Protein AF-A0A8I2D8V3-F1 (afdb_monomer)

Secondary structure (DSSP, 8-state):
------TTS--EEEEEPTTSS-PPTT--S-EEEEEESS-TTSSEEEEE-SSS---EEEE-EEETTEEPPPEEEE-TTTEEE-TTS-EEETT-S--SSS-TT--EEESSSSPPTTEEE-BS-B--TTT-HHHHHH-TTSB--B-TTPPP----TTSSSSTTPPTT------PPP-------SSS------TTEEEEEEPPPPTT-TTSPPPEEEEE-GGGTS---SS---S----EEEEE--

Foldseek 3Di:
DPCPDPVQWDFDKDWDDPPPPADDPQAPDTWIKTWHTRDPQATKIWIQGNNPFRWIWIWGAPDSRRIDHIDTPDGPVQWDQAPVRDIDGDPPPPNDPDAFQDKDFAADPDDDPQKDFQQFDAADCVQQVRNCVNVVVSTHHRCVVHDDDDDCVPVPPRPPDDPRDDDADDDPDDDDDDDCPDLDPPDDDAQKDFDDFDDDDPPDPPPDTHTDIDGHNVRHDPDDPGDDDDDDHGTIMGRRD

Nearest PDB structures (foldseek):
  2xgf-assembly1_C  TM=6.302E-01  e=5.299E-08  Tequatrovirus T4
  7w5y-assembly1_C  TM=3.666E-01  e=6.777E+00  Escherichia coli K-12
  2fkk-assembly1_A  TM=1.988E-01  e=4.583E+00  Tequatrovirus T4

Mean predicted aligned error: 15.75 Å

Structure (mmCIF, N/CA/C/O backbone):
data_AF-A0A8I2D8V3-F1
#
_entry.id   AF-A0A8I2D8V3-F1
#
loop_
_atom_site.group_PDB
_atom_site.id
_atom_site.type_symbol
_atom_site.label_atom_id
_atom_site.label_alt_id
_atom_site.label_comp_id
_atom_site.label_asym_id
_atom_site.label_entity_id
_atom_site.label_seq_id
_atom_site.pdbx_PDB_ins_code
_atom_site.Cartn_x
_atom_site.Cartn_y
_atom_site.Cartn_z
_atom_site.occupancy
_atom_site.B_iso_or_equiv
_atom_site.auth_seq_id
_atom_site.auth_comp_id
_atom_site.auth_asym_id
_atom_site.auth_atom_id
_atom_site.pdbx_PDB_model_num
ATOM 1 N N . MET A 1 1 ? 9.199 9.187 54.457 1.00 37.03 1 MET A N 1
ATOM 2 C CA . MET A 1 1 ? 8.992 10.517 53.852 1.00 37.03 1 MET A CA 1
ATOM 3 C C . MET A 1 1 ? 8.064 11.261 54.788 1.00 37.03 1 MET A C 1
ATOM 5 O O . MET A 1 1 ? 6.906 10.883 54.894 1.00 37.03 1 MET A O 1
ATOM 9 N N . ASP A 1 2 ? 8.608 12.189 55.568 1.00 26.52 2 ASP A N 1
ATOM 10 C CA . ASP A 1 2 ? 7.835 12.984 56.520 1.00 26.52 2 ASP A CA 1
ATOM 11 C C . ASP A 1 2 ? 7.018 14.015 55.730 1.00 26.52 2 ASP A C 1
ATOM 13 O O . ASP A 1 2 ? 7.537 15.033 55.267 1.00 26.52 2 ASP A O 1
ATOM 17 N N . LEU A 1 3 ? 5.754 13.683 55.457 1.00 34.34 3 LEU A N 1
ATOM 18 C CA . LEU A 1 3 ? 4.800 14.591 54.830 1.00 34.34 3 LEU A CA 1
ATOM 19 C C . LEU A 1 3 ? 4.311 15.563 55.905 1.00 34.34 3 LEU A C 1
ATOM 21 O O . LEU A 1 3 ? 3.184 15.467 56.388 1.00 34.34 3 LEU A O 1
ATOM 25 N N . SER A 1 4 ? 5.171 16.512 56.273 1.00 33.22 4 SER A N 1
ATOM 26 C CA . SER A 1 4 ? 4.753 17.722 56.974 1.00 33.22 4 SER A CA 1
ATOM 27 C C . SER A 1 4 ? 3.768 18.468 56.070 1.00 33.22 4 SER A C 1
ATOM 29 O O . SER A 1 4 ? 4.125 19.198 55.145 1.00 33.22 4 SER A O 1
ATOM 31 N N . VAL A 1 5 ? 2.481 18.195 56.286 1.00 40.53 5 VAL A N 1
ATOM 32 C CA . VAL A 1 5 ? 1.380 18.789 55.537 1.00 40.53 5 VAL A CA 1
ATOM 33 C C . VAL A 1 5 ? 1.419 20.291 55.785 1.00 40.53 5 VAL A C 1
ATOM 35 O O . VAL A 1 5 ? 0.989 20.785 56.829 1.00 40.53 5 VAL A O 1
ATOM 38 N N . ASN A 1 6 ? 1.913 21.044 54.805 1.00 39.62 6 ASN A N 1
ATOM 39 C CA . ASN A 1 6 ? 1.555 22.443 54.688 1.00 39.62 6 ASN A CA 1
ATOM 40 C C . ASN A 1 6 ? 0.028 22.479 54.542 1.00 39.62 6 ASN A C 1
ATOM 42 O O . ASN A 1 6 ? -0.506 22.139 53.484 1.00 39.62 6 ASN A O 1
ATOM 46 N N . LYS A 1 7 ? -0.677 22.844 55.620 1.00 44.56 7 LYS A N 1
ATOM 47 C CA . LYS A 1 7 ? -2.149 22.852 55.695 1.00 44.56 7 LYS A CA 1
ATOM 48 C C . LYS A 1 7 ? -2.810 23.693 54.591 1.00 44.56 7 LYS A C 1
ATOM 50 O O . LYS A 1 7 ? -3.998 23.534 54.352 1.00 44.56 7 LYS A O 1
ATOM 55 N N . ASN A 1 8 ? -2.043 24.530 53.885 1.00 40.38 8 ASN A N 1
ATOM 56 C CA . ASN A 1 8 ? -2.523 25.355 52.778 1.00 40.38 8 ASN A CA 1
ATOM 57 C C . ASN A 1 8 ? -2.366 24.714 51.382 1.00 40.38 8 ASN A C 1
ATOM 59 O O . ASN A 1 8 ? -2.779 25.335 50.398 1.00 40.38 8 ASN A O 1
ATOM 63 N N . ARG A 1 9 ? -1.731 23.534 51.253 1.00 47.06 9 ARG A N 1
ATOM 64 C CA . ARG A 1 9 ? -1.505 22.826 49.970 1.00 47.06 9 ARG A CA 1
ATOM 65 C C . ARG A 1 9 ? -1.480 21.291 50.152 1.00 47.06 9 ARG A C 1
ATOM 67 O O . ARG A 1 9 ? -0.419 20.685 49.993 1.00 47.06 9 ARG A O 1
ATOM 74 N N . PRO A 1 10 ? -2.599 20.648 50.519 1.00 48.88 10 PRO A N 1
ATOM 75 C CA . PRO A 1 10 ? -2.611 19.220 50.813 1.00 48.88 10 PRO A CA 1
ATOM 76 C C . PRO A 1 10 ? -2.596 18.362 49.534 1.00 48.88 10 PRO A C 1
ATOM 78 O O . PRO A 1 10 ? -3.587 18.262 48.816 1.00 48.88 10 PRO A O 1
ATOM 81 N N . LEU A 1 11 ? -1.477 17.677 49.294 1.00 50.31 11 LEU A N 1
ATOM 82 C CA . LEU A 1 11 ? -1.468 16.364 48.639 1.00 50.31 11 LEU A CA 1
ATOM 83 C C . LEU A 1 11 ? -1.588 15.325 49.759 1.00 50.31 11 LEU A C 1
ATOM 85 O O . LEU A 1 11 ? -0.800 15.365 50.704 1.00 50.31 11 LEU A O 1
ATOM 89 N N . GLY A 1 12 ? -2.572 14.429 49.700 1.00 56.41 12 GLY A N 1
ATOM 90 C CA . GLY A 1 12 ? -2.808 13.497 50.804 1.00 56.41 12 GLY A CA 1
ATOM 91 C C . GLY A 1 12 ? -3.645 12.278 50.439 1.00 56.41 12 GLY A C 1
ATOM 92 O O . GLY A 1 12 ? -4.451 12.313 49.508 1.00 56.41 12 GLY A O 1
ATOM 93 N N . PHE A 1 13 ? -3.439 11.214 51.215 1.00 56.03 13 PHE A N 1
ATOM 94 C CA . PHE A 1 13 ? -4.229 9.985 51.214 1.00 56.03 13 PHE A CA 1
ATOM 95 C C . PHE A 1 13 ? -5.206 10.037 52.385 1.00 56.03 13 PHE A C 1
ATOM 97 O O . PHE A 1 13 ? -4.8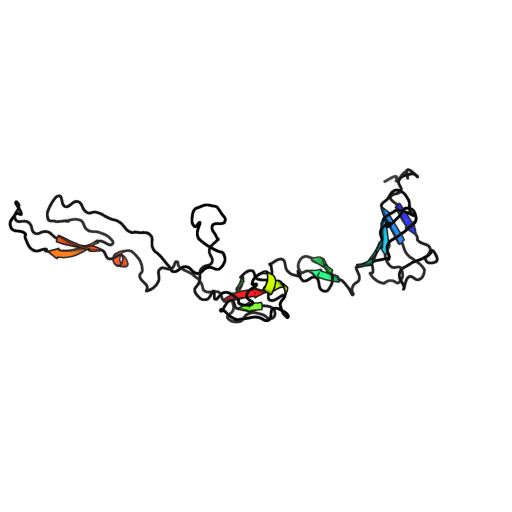18 10.409 53.493 1.00 56.03 13 PHE A O 1
ATOM 104 N N . PHE A 1 14 ? -6.464 9.683 52.159 1.00 52.22 14 PHE A N 1
ATOM 105 C CA . PHE A 1 14 ? -7.481 9.720 53.206 1.00 52.22 14 PHE A CA 1
ATOM 106 C C . PHE A 1 14 ? -8.558 8.665 52.952 1.00 52.22 14 PHE A C 1
ATOM 108 O O . PHE A 1 14 ? -8.758 8.191 51.831 1.00 52.22 14 PHE A O 1
ATOM 115 N N . TYR A 1 15 ? -9.246 8.311 54.032 1.00 46.75 15 TYR A N 1
ATOM 116 C CA . TYR A 1 15 ? -10.436 7.475 54.023 1.00 46.75 15 TYR A CA 1
ATOM 117 C C . TYR A 1 15 ? -11.664 8.360 53.785 1.00 46.75 15 TYR A C 1
ATOM 119 O O . TYR A 1 15 ? -11.831 9.375 54.467 1.00 46.75 15 TYR A O 1
ATOM 127 N N . THR A 1 16 ? -12.513 8.010 52.821 1.00 47.69 16 THR A N 1
ATOM 128 C CA . THR A 1 16 ? -13.796 8.702 52.612 1.00 47.69 16 THR A CA 1
ATOM 129 C C . THR A 1 16 ? -14.911 7.974 53.344 1.00 47.69 16 THR A C 1
ATOM 131 O O . THR A 1 16 ? -15.142 6.801 53.060 1.00 47.69 16 THR A O 1
ATOM 134 N N . ASP A 1 17 ? -15.651 8.680 54.206 1.00 46.59 17 ASP A N 1
ATOM 135 C CA . ASP A 1 17 ? -16.945 8.200 54.703 1.00 46.59 17 ASP A CA 1
ATOM 136 C C . ASP A 1 17 ? -17.946 8.144 53.529 1.00 46.59 17 ASP A C 1
ATOM 138 O O . ASP A 1 17 ? -18.209 9.183 52.899 1.00 46.59 17 ASP A O 1
ATOM 142 N N . PRO A 1 18 ? -18.492 6.958 53.209 1.00 42.59 18 PRO A N 1
ATOM 143 C CA . PRO A 1 18 ? -19.384 6.757 52.077 1.00 42.59 18 PRO A CA 1
ATOM 144 C C . PRO A 1 18 ? -20.717 7.511 52.148 1.00 42.59 18 PRO A C 1
ATOM 146 O O . PRO A 1 18 ? -21.392 7.660 51.132 1.00 42.59 18 PRO A O 1
ATOM 149 N N . ASN A 1 19 ? -21.075 8.063 53.310 1.00 44.38 19 ASN A N 1
ATOM 150 C CA . ASN A 1 19 ? -22.304 8.842 53.485 1.00 44.38 19 ASN A CA 1
ATOM 151 C C . ASN A 1 19 ? -22.146 10.338 53.150 1.00 44.38 19 ASN A C 1
ATOM 153 O O . ASN A 1 19 ? -23.100 11.109 53.259 1.00 44.38 19 ASN A O 1
ATOM 157 N N . SER A 1 20 ? -20.952 10.775 52.736 1.00 47.66 20 SER A N 1
ATOM 158 C CA . SER A 1 20 ? -20.716 12.153 52.294 1.00 47.66 20 SER A CA 1
ATOM 159 C C . SER A 1 20 ? -21.153 12.356 50.831 1.00 47.66 20 SER A C 1
ATOM 161 O O . SER A 1 20 ? -20.876 11.544 49.952 1.00 47.66 20 SER A O 1
ATOM 163 N N . ALA A 1 21 ? -21.903 13.432 50.577 1.00 44.88 21 ALA A N 1
ATOM 164 C CA . ALA A 1 21 ? -22.739 13.625 49.389 1.00 44.88 21 ALA A CA 1
ATOM 165 C C . ALA A 1 21 ? -22.069 13.337 48.023 1.00 44.88 21 ALA A C 1
ATOM 167 O O . ALA A 1 21 ? -21.030 13.903 47.669 1.00 44.88 21 ALA A O 1
ATOM 168 N N . GLY A 1 22 ? -22.765 12.540 47.201 1.00 54.88 22 GLY A N 1
ATOM 169 C CA . GLY A 1 22 ? -22.507 12.397 45.766 1.00 54.88 22 GLY A CA 1
ATOM 170 C C . GLY A 1 22 ? -21.463 11.349 45.382 1.00 54.88 22 GLY A C 1
ATOM 171 O O . GLY A 1 22 ? -20.683 11.612 44.470 1.00 54.88 22 GLY A O 1
ATOM 172 N N . GLN A 1 23 ? -21.408 10.200 46.061 1.00 54.53 23 GLN A N 1
ATOM 173 C CA . GLN A 1 23 ? -20.581 9.056 45.654 1.00 54.53 23 GLN A CA 1
ATOM 174 C C . GLN A 1 23 ? -21.149 8.315 44.422 1.00 54.53 23 GLN A C 1
ATOM 176 O O . GLN A 1 23 ? -22.360 8.364 44.192 1.00 54.53 23 GLN A O 1
ATOM 181 N N . PRO A 1 24 ? -20.308 7.623 43.623 1.00 54.50 24 PRO A N 1
ATOM 182 C CA . PRO A 1 24 ? -20.776 6.726 42.564 1.00 54.50 24 PRO A CA 1
ATOM 183 C C . PRO A 1 24 ? -21.701 5.627 43.116 1.00 54.50 24 PRO A C 1
ATOM 185 O O . PRO A 1 24 ? -21.470 5.102 44.206 1.00 54.50 24 PRO A O 1
ATOM 188 N N . SER A 1 25 ? -22.738 5.251 42.363 1.00 49.78 25 SER A N 1
ATOM 189 C CA . SER A 1 25 ? -23.665 4.178 42.750 1.00 49.78 25 SER A CA 1
ATOM 190 C C . SER A 1 25 ? -22.931 2.836 42.899 1.00 49.78 25 SER A C 1
ATOM 192 O O . SER A 1 25 ? -22.274 2.407 41.952 1.00 49.78 25 SER A O 1
ATOM 194 N N . GLY A 1 26 ? -23.071 2.175 44.055 1.00 50.47 26 GLY A N 1
ATOM 195 C CA . GLY A 1 26 ? -22.442 0.878 44.369 1.00 50.47 26 GLY A CA 1
ATOM 196 C C . GLY A 1 26 ? -21.472 0.909 45.557 1.00 50.47 26 GLY A C 1
ATOM 197 O O . GLY A 1 26 ? -21.111 -0.136 46.076 1.00 50.47 26 GLY A O 1
ATOM 198 N N . ALA A 1 27 ? -21.091 2.089 46.047 1.00 48.84 27 ALA A N 1
ATOM 199 C CA . ALA A 1 27 ? -20.088 2.237 47.095 1.00 48.84 27 ALA A CA 1
ATOM 200 C C . ALA A 1 27 ? -20.625 1.952 48.519 1.00 48.84 27 ALA A C 1
ATOM 202 O O . ALA A 1 27 ? -21.087 2.860 49.205 1.00 48.84 27 ALA A O 1
ATOM 203 N N . SER A 1 28 ? -20.547 0.709 49.007 1.00 43.53 28 SER A N 1
ATOM 204 C CA . SER A 1 28 ? -20.815 0.403 50.422 1.00 43.53 28 SER A CA 1
ATOM 205 C C . SER A 1 28 ? -19.529 0.393 51.260 1.00 43.53 28 SER A C 1
ATOM 207 O O . SER A 1 28 ? -18.647 -0.437 51.059 1.00 43.53 28 SER A O 1
ATOM 209 N N . GLY A 1 29 ? -19.452 1.275 52.255 1.00 48.53 29 GLY A N 1
ATOM 210 C CA . GLY A 1 29 ? -18.71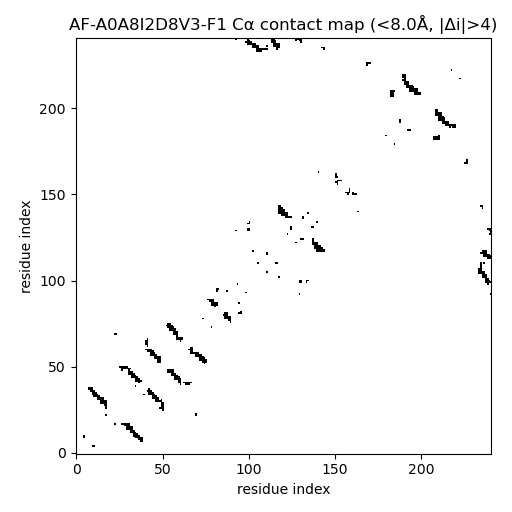3 1.035 53.502 1.00 48.53 29 GLY A CA 1
ATOM 211 C C . GLY A 1 29 ? -17.237 1.443 53.586 1.00 48.53 29 GLY A C 1
ATOM 212 O O . GLY A 1 29 ? -16.887 2.042 54.597 1.00 48.53 29 GLY A O 1
ATOM 213 N N . TYR A 1 30 ? -16.379 1.146 52.595 1.00 49.34 30 TYR A N 1
ATOM 214 C CA . TYR A 1 30 ? -14.913 1.126 52.816 1.00 49.34 30 TYR A CA 1
ATOM 215 C C . TYR A 1 30 ? -14.054 1.589 51.617 1.00 49.34 30 TYR A C 1
ATOM 217 O O . TYR A 1 30 ? -13.515 0.760 50.887 1.00 49.34 30 TYR A O 1
ATOM 225 N N . GLY A 1 31 ? -13.908 2.905 51.390 1.00 52.38 31 GLY A N 1
ATOM 226 C CA . GLY A 1 31 ? -13.183 3.466 50.228 1.00 52.38 31 GLY A CA 1
ATOM 227 C C . GLY A 1 31 ? -12.068 4.458 50.578 1.00 52.38 31 GLY A C 1
ATOM 228 O O . GLY A 1 31 ? -12.204 5.256 51.506 1.00 52.38 31 GLY A O 1
ATOM 229 N N . GLY A 1 32 ? -10.967 4.416 49.818 1.00 55.75 32 GLY A N 1
ATOM 230 C CA . GLY A 1 32 ? -9.819 5.326 49.938 1.00 55.75 32 GLY A CA 1
ATOM 231 C C . GLY A 1 32 ? -9.639 6.215 48.702 1.00 55.75 32 GLY A C 1
ATOM 232 O O . GLY A 1 32 ? -9.950 5.806 47.580 1.00 55.75 32 GLY A O 1
ATOM 233 N N . GLY A 1 33 ? -9.134 7.436 48.904 1.00 63.28 33 GLY A N 1
ATOM 234 C CA . GLY A 1 33 ? -8.988 8.439 47.847 1.00 63.28 33 GLY A CA 1
ATOM 235 C C . GLY A 1 33 ? -7.678 9.220 47.874 1.00 63.28 33 GLY A C 1
ATOM 236 O O . GLY A 1 33 ? -6.983 9.271 48.892 1.00 63.28 33 GLY A O 1
ATOM 237 N N . ILE A 1 34 ? -7.370 9.864 46.744 1.00 65.31 34 ILE A N 1
ATOM 238 C CA . ILE A 1 34 ? -6.254 10.809 46.597 1.00 65.31 34 ILE A CA 1
ATOM 239 C C . ILE A 1 34 ? -6.795 12.154 46.106 1.00 65.31 34 ILE A C 1
ATOM 241 O O . ILE A 1 34 ? -7.590 12.214 45.160 1.00 65.31 34 ILE A O 1
ATOM 245 N N . PHE A 1 35 ? -6.349 13.237 46.744 1.00 63.66 35 PHE A N 1
ATOM 246 C CA . PHE A 1 35 ? -6.606 14.605 46.296 1.00 63.66 35 PHE A CA 1
ATOM 247 C C . PHE A 1 35 ? -5.379 15.217 45.631 1.00 63.66 35 PHE A C 1
ATOM 249 O O . PHE A 1 35 ? -4.267 15.114 46.150 1.00 63.66 35 PHE A O 1
ATOM 256 N N . PHE A 1 36 ? -5.616 15.946 44.541 1.00 61.19 36 PHE A N 1
ATOM 257 C CA . PHE A 1 36 ? -4.611 16.769 43.877 1.00 61.19 36 PHE A CA 1
ATOM 258 C C . PHE A 1 36 ? -5.107 18.220 43.814 1.00 61.19 36 PHE A C 1
ATOM 260 O O . PHE A 1 36 ? -5.939 18.557 42.966 1.00 61.19 36 PHE A O 1
ATOM 267 N N . GLY A 1 37 ? -4.626 19.084 44.719 1.00 58.59 37 GLY A N 1
ATOM 268 C CA . GLY A 1 37 ? -4.955 20.513 44.680 1.00 58.59 37 GLY A CA 1
ATOM 269 C C . GLY A 1 37 ? -4.792 21.280 45.996 1.00 58.59 37 GLY A C 1
ATOM 270 O O . GLY A 1 37 ? -4.166 20.824 46.948 1.00 58.59 37 GLY A O 1
ATOM 271 N N . ARG A 1 38 ? -5.305 22.518 46.001 1.00 55.44 38 ARG A N 1
ATOM 272 C CA . ARG A 1 38 ? -5.167 23.491 47.102 1.00 55.44 38 ARG A CA 1
ATOM 273 C C . ARG A 1 38 ? -6.203 23.293 48.219 1.00 55.44 38 ARG A C 1
ATOM 275 O O . ARG A 1 38 ? -5.903 23.618 49.360 1.00 55.44 38 ARG A O 1
ATOM 282 N N . ASP A 1 39 ? -7.393 22.787 47.888 1.00 59.19 39 ASP A N 1
ATOM 283 C CA . ASP A 1 39 ? -8.545 22.647 48.796 1.00 59.19 39 ASP A CA 1
ATOM 284 C C . ASP A 1 39 ? -9.353 21.380 48.443 1.00 59.19 39 ASP A C 1
ATOM 286 O O . ASP A 1 39 ? -9.697 21.219 47.268 1.00 59.19 39 ASP A O 1
ATOM 290 N N . PRO A 1 40 ? -9.696 20.484 49.389 1.00 57.34 40 PRO A N 1
ATOM 291 C CA . PRO A 1 40 ? -10.554 19.318 49.1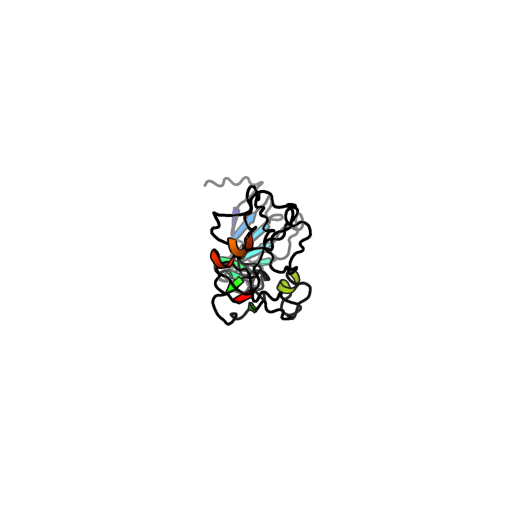36 1.00 57.34 40 PRO A CA 1
ATOM 292 C C . PRO A 1 40 ? -11.898 19.619 48.442 1.00 57.34 40 PRO A C 1
ATOM 294 O O . PRO A 1 40 ? -12.439 18.738 47.762 1.00 57.34 40 PRO A O 1
ATOM 297 N N . ALA A 1 41 ? -12.449 20.827 48.590 1.00 57.91 41 ALA A N 1
ATOM 298 C CA . ALA A 1 41 ? -13.672 21.282 47.918 1.00 57.91 41 ALA A CA 1
ATOM 299 C C . ALA A 1 41 ? -13.442 21.780 46.479 1.00 57.91 41 ALA A C 1
ATOM 301 O O . ALA A 1 41 ? -14.391 21.834 45.703 1.00 57.91 41 ALA A O 1
ATOM 302 N N . ALA A 1 42 ? -12.188 22.054 46.100 1.00 62.38 42 ALA A N 1
ATOM 303 C CA . ALA A 1 42 ? -11.776 22.569 44.791 1.00 62.38 42 ALA A CA 1
ATOM 304 C C . ALA A 1 42 ? -10.577 21.799 44.197 1.00 62.38 42 ALA A C 1
ATOM 306 O O . ALA A 1 42 ? -9.780 22.353 43.439 1.00 62.38 42 ALA A O 1
ATOM 307 N N . SER A 1 43 ? -10.432 20.514 44.537 1.00 68.19 43 SER A N 1
ATOM 308 C CA . SER A 1 43 ? -9.367 19.637 44.027 1.00 68.19 43 SER A CA 1
ATOM 309 C C . SER A 1 43 ? -9.913 18.549 43.117 1.00 68.19 43 SER A C 1
ATOM 311 O O . SER A 1 43 ? -11.041 18.083 43.296 1.00 68.19 43 SER A O 1
ATOM 313 N N . ALA A 1 44 ? -9.084 18.108 42.169 1.00 64.31 44 ALA A N 1
ATOM 314 C CA . ALA A 1 44 ? -9.354 16.872 41.452 1.00 64.31 44 ALA A CA 1
ATOM 315 C C . ALA A 1 44 ? -9.293 15.700 42.441 1.00 64.31 44 ALA A C 1
ATOM 317 O O . ALA A 1 44 ? -8.430 15.662 43.329 1.00 64.31 44 ALA A O 1
ATOM 318 N N . LYS A 1 45 ? -10.239 14.770 42.302 1.00 69.94 45 LYS A N 1
ATOM 319 C CA . LYS A 1 45 ? -10.398 13.628 43.207 1.00 69.94 45 LYS A CA 1
ATOM 320 C C . LYS A 1 45 ? -10.276 12.342 42.409 1.00 69.94 45 LYS A C 1
ATOM 322 O O . LYS A 1 45 ? -10.963 12.198 41.399 1.00 69.94 45 LYS A O 1
ATOM 327 N N . MET A 1 46 ? -9.450 11.419 42.890 1.00 71.06 46 MET A N 1
ATOM 328 C CA . MET A 1 46 ? -9.416 10.035 42.417 1.00 71.06 46 MET A CA 1
ATOM 329 C C . MET A 1 46 ? -9.902 9.119 43.536 1.00 71.06 46 MET A C 1
ATOM 331 O O . MET A 1 46 ? -9.395 9.202 44.657 1.00 71.06 46 MET A O 1
ATOM 335 N N . LEU A 1 47 ? -10.882 8.267 43.233 1.00 68.38 47 LEU A N 1
ATOM 336 C CA . LEU A 1 47 ? -11.432 7.282 44.167 1.00 68.38 47 LEU A CA 1
ATOM 337 C C . LEU A 1 47 ? -11.376 5.885 43.563 1.00 68.38 47 LEU A C 1
ATOM 339 O O . LEU A 1 47 ? -11.816 5.679 42.430 1.00 68.38 47 LEU A O 1
ATOM 343 N N . TYR A 1 48 ? -10.893 4.932 44.353 1.00 66.56 48 TYR A N 1
ATOM 344 C CA . TYR A 1 48 ? -11.060 3.510 44.078 1.00 66.56 48 TYR A CA 1
ATOM 345 C C . TYR A 1 48 ? -12.368 3.015 44.709 1.00 66.56 48 TYR A C 1
ATOM 347 O O . TYR A 1 48 ? -12.727 3.439 45.812 1.00 66.56 48 TYR A O 1
ATOM 355 N N . SER A 1 49 ? -13.102 2.161 43.996 1.00 63.38 49 SER A N 1
ATOM 356 C CA . SER A 1 49 ? -14.421 1.706 44.438 1.00 63.38 49 SER A CA 1
ATOM 357 C C . SER A 1 49 ? -14.344 0.751 45.639 1.00 63.38 49 SER A C 1
ATOM 359 O O . SER A 1 49 ? -13.498 -0.141 45.657 1.00 63.38 49 SER A O 1
ATOM 361 N N . PRO A 1 50 ? -15.211 0.917 46.654 1.00 53.72 50 PRO A N 1
ATOM 362 C CA . PRO A 1 50 ? -15.143 0.151 47.900 1.00 53.72 50 PRO A CA 1
ATOM 363 C C . PRO A 1 50 ? -15.910 -1.182 47.889 1.00 53.72 50 PRO A C 1
ATOM 365 O O . PRO A 1 50 ? -15.911 -1.901 48.883 1.00 53.72 50 PRO A O 1
ATOM 368 N N . ASP A 1 51 ? -16.579 -1.528 46.793 1.00 58.38 51 ASP A N 1
ATOM 369 C CA . ASP A 1 51 ? -17.459 -2.698 46.648 1.00 58.38 51 ASP A CA 1
ATOM 370 C C . ASP A 1 51 ? -16.739 -3.943 46.102 1.00 58.38 51 ASP A C 1
ATOM 372 O O . ASP A 1 51 ? -17.366 -4.817 45.506 1.00 58.38 51 ASP A O 1
ATOM 376 N N . TRP A 1 52 ? -15.413 -4.016 46.268 1.00 59.78 52 TRP A N 1
ATOM 377 C CA . TRP A 1 52 ? -14.539 -4.998 45.608 1.00 59.78 52 TRP A CA 1
ATOM 378 C C . TRP A 1 52 ? -14.588 -4.955 44.073 1.00 59.78 52 TRP A C 1
ATOM 380 O O . TRP A 1 52 ? -13.943 -5.781 43.421 1.00 59.78 52 TRP A O 1
ATOM 390 N N . SER A 1 53 ? -15.296 -3.992 43.473 1.00 63.78 53 SER A N 1
ATOM 391 C CA . SER A 1 53 ? -15.182 -3.752 42.044 1.00 63.78 53 SER A CA 1
ATOM 392 C C . SER A 1 53 ? -13.819 -3.132 41.757 1.00 63.78 53 SER A C 1
ATOM 394 O O . SER A 1 53 ? -13.309 -2.286 42.490 1.00 63.78 53 SER A O 1
ATOM 396 N N . THR A 1 54 ? -13.203 -3.544 40.657 1.00 69.50 54 THR A N 1
ATOM 397 C CA . THR A 1 54 ? -11.905 -3.031 40.205 1.00 69.50 54 THR A CA 1
ATOM 398 C C . THR A 1 54 ? -12.024 -1.626 39.607 1.00 69.50 54 THR A C 1
ATOM 400 O O . THR A 1 54 ? -11.267 -1.275 38.711 1.00 69.50 54 THR A O 1
ATOM 403 N N . LYS A 1 55 ? -12.993 -0.813 40.041 1.00 72.69 55 LYS A N 1
ATOM 404 C CA . LYS A 1 55 ? -13.336 0.443 39.377 1.00 72.69 55 LYS A CA 1
ATOM 405 C C . LYS A 1 55 ? -12.558 1.634 39.930 1.00 72.69 55 LYS A C 1
ATOM 407 O O . LYS A 1 55 ? -12.421 1.792 41.143 1.00 72.69 55 LYS A O 1
ATOM 412 N N . LEU A 1 56 ? -12.104 2.512 39.036 1.00 76.75 56 LEU A N 1
ATOM 413 C CA . LEU A 1 56 ? -11.459 3.786 39.363 1.00 76.75 56 LEU A CA 1
ATOM 414 C C . LEU A 1 56 ? -12.287 4.941 38.804 1.00 76.75 56 LEU A C 1
ATOM 416 O O . LEU A 1 56 ? -12.599 4.965 37.613 1.00 76.75 56 LEU A O 1
ATOM 420 N N . TYR A 1 57 ? -12.587 5.923 39.649 1.00 74.44 57 TYR A N 1
ATOM 421 C CA . TYR A 1 57 ? -13.366 7.103 39.286 1.00 74.44 57 TYR A CA 1
ATOM 422 C C . TYR A 1 57 ? -12.550 8.384 39.453 1.00 74.44 57 TYR A C 1
ATOM 424 O O . TYR A 1 57 ? -11.741 8.508 40.378 1.00 74.44 57 TYR A O 1
ATOM 432 N N . ILE A 1 58 ? -12.811 9.363 38.585 1.00 78.50 58 ILE A N 1
ATOM 433 C CA . ILE A 1 58 ? -12.232 10.707 38.649 1.00 78.50 58 ILE A CA 1
ATOM 434 C C . ILE A 1 58 ? -13.320 11.774 38.540 1.00 78.50 58 ILE A C 1
ATOM 436 O O . ILE A 1 58 ? -14.317 11.602 37.838 1.00 78.50 58 ILE A O 1
ATOM 440 N N . ARG A 1 59 ? -13.125 12.899 39.226 1.00 73.62 59 ARG A N 1
ATOM 441 C CA . ARG A 1 59 ? -13.893 14.123 38.977 1.00 73.62 59 ARG A CA 1
ATOM 442 C C . ARG A 1 59 ? -13.036 15.360 39.194 1.00 73.62 59 ARG A C 1
ATOM 444 O O . ARG A 1 59 ? -12.057 15.316 39.947 1.00 73.62 59 ARG A O 1
ATOM 451 N N . THR A 1 60 ? -13.432 16.466 38.579 1.00 79.62 60 THR A N 1
ATOM 452 C CA . THR A 1 60 ? -12.693 17.731 38.631 1.00 79.62 60 THR A CA 1
ATOM 453 C C . THR A 1 60 ? -13.552 18.869 39.181 1.00 79.62 60 THR A C 1
ATOM 455 O O . THR A 1 60 ? -14.778 18.829 39.066 1.00 79.62 60 THR A O 1
ATOM 458 N N . PRO A 1 61 ? -12.939 19.915 39.756 1.00 74.75 61 PRO A N 1
ATOM 459 C CA . PRO A 1 61 ? -13.654 21.131 40.121 1.00 74.75 61 PRO A CA 1
ATOM 460 C C . PRO A 1 61 ? -14.228 21.809 38.874 1.00 74.75 61 PRO A C 1
ATOM 462 O O . PRO A 1 61 ? -13.537 21.943 37.866 1.00 74.75 61 PRO A O 1
ATOM 465 N N . THR A 1 62 ? -15.471 22.265 38.954 1.00 81.38 62 THR A N 1
ATOM 466 C CA . THR A 1 62 ? -16.111 23.146 37.958 1.00 81.38 62 THR A CA 1
ATOM 467 C C . THR A 1 62 ? -16.358 24.551 38.514 1.00 81.38 62 THR A C 1
ATOM 469 O O . THR A 1 62 ? -16.769 25.449 37.786 1.00 81.38 62 THR A O 1
ATOM 472 N N . GLY A 1 63 ? -16.069 24.758 39.799 1.00 73.31 63 GLY A N 1
ATOM 473 C CA . GLY A 1 63 ? -16.138 26.031 40.507 1.00 73.31 63 GLY A CA 1
ATOM 474 C C . GLY A 1 63 ? -15.518 25.894 41.898 1.00 73.31 63 GLY A C 1
ATOM 475 O O . GLY A 1 63 ? -15.077 24.808 42.273 1.00 73.31 63 GLY A O 1
ATOM 476 N N . LYS A 1 64 ? -15.488 26.988 42.670 1.00 67.31 64 LYS A N 1
ATOM 477 C CA . LYS A 1 64 ? -14.898 27.012 44.024 1.00 67.31 64 LYS A CA 1
ATOM 478 C C . LYS A 1 64 ? -15.517 25.960 44.954 1.00 67.31 64 LYS A C 1
ATOM 480 O O . LYS A 1 64 ? -14.790 25.319 45.697 1.00 67.31 64 LYS A O 1
ATOM 485 N N . ASP A 1 65 ? -16.826 25.754 44.827 1.00 70.81 65 ASP A N 1
ATOM 486 C CA . ASP A 1 65 ? -17.612 24.810 45.630 1.00 70.81 65 ASP A CA 1
ATOM 487 C C . ASP A 1 65 ? -18.431 23.862 44.731 1.00 70.81 65 ASP A C 1
ATOM 489 O O . ASP A 1 65 ? -19.487 23.355 45.107 1.00 70.81 65 ASP A O 1
ATOM 493 N N . SER A 1 66 ? -17.990 23.661 43.485 1.00 74.88 66 SER A N 1
ATOM 494 C CA . SER A 1 66 ? -18.730 22.904 42.468 1.00 74.88 66 SER A CA 1
ATOM 495 C C . SER A 1 66 ? -17.832 21.901 41.771 1.00 74.88 66 SER A C 1
ATOM 497 O O . SER A 1 66 ? -16.650 22.150 41.532 1.00 74.88 66 SER A O 1
ATOM 499 N N . MET A 1 67 ? -18.397 20.739 41.461 1.00 76.00 67 MET A N 1
ATOM 500 C CA . MET A 1 67 ? -17.659 19.591 40.952 1.00 76.00 67 MET A CA 1
ATOM 501 C C . MET A 1 67 ? -18.359 19.001 39.742 1.00 76.00 67 MET A C 1
ATOM 503 O O . MET A 1 67 ? -19.588 18.990 39.678 1.00 76.00 67 MET A O 1
ATOM 507 N N . SER A 1 68 ? -17.569 18.475 38.810 1.00 80.75 68 SER A N 1
ATOM 508 C CA . SER A 1 68 ? -18.094 17.650 37.732 1.00 80.75 68 SER A CA 1
ATOM 509 C C . SER A 1 68 ? -18.777 16.407 38.317 1.00 80.75 68 SER A C 1
ATOM 511 O O . SER A 1 68 ? -18.451 15.977 39.435 1.00 80.75 68 SER A O 1
ATOM 513 N N . PRO A 1 69 ? -19.678 15.772 37.553 1.00 78.75 69 PRO A N 1
ATOM 514 C CA . PRO A 1 69 ? -20.061 14.395 37.816 1.00 78.75 69 PRO A CA 1
ATOM 515 C C . PRO A 1 69 ? -18.824 13.492 37.934 1.00 78.75 69 PRO A C 1
ATOM 517 O O . PRO A 1 69 ? -17.746 13.807 37.418 1.00 78.75 69 PRO A O 1
ATOM 520 N N . TRP A 1 70 ? -18.978 12.363 38.623 1.00 75.31 70 TRP A N 1
ATOM 521 C CA . TRP A 1 70 ? -17.960 11.320 38.604 1.00 75.31 70 TRP A CA 1
ATOM 522 C C . TRP A 1 70 ? -17.905 10.664 37.230 1.00 75.31 70 TRP A C 1
ATOM 524 O O . TRP A 1 70 ? -18.936 10.292 36.671 1.00 75.31 70 TRP A O 1
ATOM 534 N N . HIS A 1 71 ? -16.692 10.478 36.727 1.00 74.31 71 HIS A N 1
ATOM 535 C CA . HIS A 1 71 ? -16.418 9.724 35.516 1.00 74.31 71 HIS A CA 1
ATOM 536 C C . HIS A 1 71 ? -15.695 8.428 35.887 1.00 74.31 71 HIS A C 1
ATOM 538 O O . HIS A 1 71 ? -14.691 8.456 36.600 1.00 74.31 71 HIS A O 1
ATOM 544 N N . GLU A 1 72 ? -16.208 7.289 35.421 1.00 75.81 72 GLU A N 1
ATOM 545 C CA . GLU A 1 72 ? -15.533 5.990 35.535 1.00 75.81 72 GLU A CA 1
ATOM 546 C C . GLU A 1 72 ? -14.355 5.966 34.548 1.00 75.81 72 GLU A C 1
ATOM 548 O O . GLU A 1 72 ? -14.558 5.990 33.336 1.00 75.81 72 GLU A O 1
ATOM 553 N N . PHE A 1 73 ? -13.123 5.969 35.061 1.00 67.69 73 PHE A N 1
ATOM 554 C CA . PHE A 1 73 ? -11.890 5.966 34.264 1.00 67.69 73 PHE A CA 1
ATOM 555 C C . PHE A 1 73 ? -11.385 4.546 33.974 1.00 67.69 73 PHE A C 1
ATOM 557 O O . PHE A 1 73 ? -10.765 4.309 32.942 1.00 67.69 73 PHE A O 1
ATOM 564 N N . TYR A 1 74 ? -11.661 3.596 34.869 1.00 69.38 74 TYR A N 1
ATOM 565 C CA . TYR A 1 74 ? -11.318 2.186 34.690 1.00 69.38 74 TYR A CA 1
ATOM 566 C C . TYR A 1 74 ? -12.382 1.296 35.321 1.00 69.38 74 TYR A C 1
ATOM 568 O O . TYR A 1 74 ? -12.813 1.541 36.445 1.00 69.38 74 TYR A O 1
ATOM 576 N N . SER A 1 75 ? -12.754 0.249 34.603 1.00 69.88 75 SER A N 1
ATOM 577 C CA . SER A 1 75 ? -13.382 -0.971 35.080 1.00 69.88 75 SER A CA 1
ATOM 578 C C . SER A 1 75 ? -12.977 -2.115 34.154 1.00 69.88 75 SER A C 1
ATOM 580 O O . SER A 1 75 ? -12.676 -1.908 32.974 1.00 69.88 75 SER A O 1
ATOM 582 N N . THR A 1 76 ? -13.043 -3.351 34.649 1.00 67.38 76 THR A N 1
ATOM 583 C CA . THR A 1 76 ? -12.905 -4.548 33.797 1.00 67.38 76 THR A CA 1
ATOM 584 C C . THR A 1 76 ? -13.993 -4.644 32.721 1.00 67.38 76 THR A C 1
ATOM 586 O O . THR A 1 76 ? -13.881 -5.464 31.816 1.00 67.38 76 THR A O 1
ATOM 589 N N . ALA A 1 77 ? -15.038 -3.812 32.805 1.00 68.88 77 ALA A N 1
ATOM 590 C CA . ALA A 1 77 ? -16.147 -3.759 31.864 1.00 68.88 77 ALA A CA 1
ATOM 591 C C . ALA A 1 77 ? -16.038 -2.628 30.828 1.00 68.88 77 ALA A C 1
ATOM 593 O O . ALA A 1 77 ? -16.823 -2.640 29.885 1.00 68.88 77 ALA A O 1
ATOM 594 N N . ASN A 1 78 ? -15.126 -1.657 30.983 1.00 68.06 78 ASN A N 1
ATOM 595 C CA . ASN A 1 78 ? -14.971 -0.519 30.065 1.00 68.06 78 ASN A CA 1
ATOM 596 C C . ASN A 1 78 ? -13.538 -0.331 29.540 1.00 68.06 78 ASN A C 1
ATOM 598 O O . ASN A 1 78 ? -13.293 0.608 28.781 1.00 68.06 78 ASN A O 1
ATOM 602 N N . THR A 1 79 ? -12.601 -1.213 29.902 1.00 71.62 79 THR A N 1
ATOM 603 C CA . THR A 1 79 ? -11.222 -1.199 29.400 1.00 71.62 79 THR A CA 1
ATOM 604 C C . THR A 1 79 ? -10.711 -2.591 29.023 1.00 71.62 79 THR A C 1
ATOM 606 O O . THR A 1 79 ? -11.171 -3.601 29.547 1.00 71.62 79 THR A O 1
ATOM 609 N N . VAL A 1 80 ? -9.747 -2.639 28.103 1.00 71.88 80 VAL A N 1
ATOM 610 C CA . VAL A 1 80 ? -8.990 -3.833 27.703 1.00 71.88 80 VAL A CA 1
ATOM 611 C C . VAL A 1 80 ? -7.499 -3.519 27.717 1.00 71.88 80 VAL A C 1
ATOM 613 O O . VAL A 1 80 ? -7.094 -2.383 27.475 1.00 71.88 80 VAL A O 1
ATOM 616 N N . ILE A 1 81 ? -6.675 -4.521 28.005 1.00 68.06 81 ILE A N 1
ATOM 617 C CA . ILE A 1 81 ? -5.220 -4.402 27.896 1.00 68.06 81 ILE A CA 1
ATOM 618 C C . ILE A 1 81 ? -4.832 -4.703 26.444 1.00 68.06 81 ILE A C 1
ATOM 620 O O . ILE A 1 81 ? -5.235 -5.732 25.897 1.00 68.06 81 ILE A O 1
ATOM 624 N N . ASP A 1 82 ? -4.089 -3.799 25.807 1.00 64.50 82 ASP A N 1
ATOM 625 C CA . ASP A 1 82 ? -3.554 -4.024 24.466 1.00 64.50 82 ASP A CA 1
ATOM 626 C C . ASP A 1 82 ? -2.402 -5.045 24.475 1.00 64.50 82 ASP A C 1
ATOM 628 O O . ASP A 1 82 ? -1.891 -5.461 25.515 1.00 64.50 82 ASP A O 1
ATOM 632 N N . ARG A 1 83 ? -1.965 -5.466 23.286 1.00 53.50 83 ARG A N 1
ATOM 633 C CA . ARG A 1 83 ? -0.902 -6.473 23.127 1.00 53.50 83 ARG A CA 1
ATOM 634 C C . ARG A 1 83 ? 0.465 -6.066 23.700 1.00 53.50 83 ARG A C 1
ATOM 636 O O . ARG A 1 83 ? 1.340 -6.922 23.796 1.00 53.50 83 ARG A O 1
ATOM 643 N N . ASN A 1 84 ? 0.637 -4.795 24.058 1.00 51.25 84 ASN A N 1
ATOM 644 C CA . ASN A 1 84 ? 1.851 -4.234 24.644 1.00 51.25 84 ASN A CA 1
ATOM 645 C C . ASN A 1 84 ? 1.710 -4.011 26.159 1.00 51.25 84 ASN A C 1
ATOM 647 O O . ASN A 1 84 ? 2.623 -3.475 26.783 1.00 51.25 84 ASN A O 1
ATOM 651 N N . GLY A 1 85 ? 0.587 -4.422 26.760 1.00 57.47 85 GLY A N 1
ATOM 652 C CA . GLY A 1 85 ? 0.343 -4.295 28.194 1.00 57.47 85 GLY A CA 1
ATOM 653 C C . GLY A 1 85 ? -0.257 -2.954 28.623 1.00 57.47 85 GLY A C 1
ATOM 654 O O . GLY A 1 85 ? -0.381 -2.724 29.826 1.00 57.47 85 GLY A O 1
ATOM 655 N N . ASN A 1 86 ? -0.654 -2.073 27.694 1.00 62.34 86 ASN A N 1
ATOM 656 C CA . ASN A 1 86 ? -1.262 -0.789 28.056 1.00 62.34 86 ASN A CA 1
ATOM 657 C C . ASN A 1 86 ? -2.779 -0.906 28.210 1.00 62.34 86 ASN A C 1
ATOM 659 O O . ASN A 1 86 ? -3.454 -1.578 27.434 1.00 62.34 86 ASN A O 1
ATOM 663 N N . LEU A 1 87 ? -3.334 -0.171 29.169 1.00 69.31 87 LEU A N 1
ATOM 664 C CA . LEU A 1 87 ? -4.771 -0.083 29.398 1.00 69.31 87 LEU A CA 1
ATOM 665 C C . LEU A 1 87 ? -5.450 0.840 28.365 1.00 69.31 87 LEU A C 1
ATOM 667 O O . LEU A 1 87 ? -5.043 1.992 28.198 1.00 69.31 87 LEU A O 1
ATOM 671 N N . LYS A 1 88 ? -6.498 0.360 27.690 1.00 70.44 88 LYS A N 1
ATOM 672 C CA . LYS A 1 88 ? -7.274 1.089 26.667 1.00 70.44 88 LYS A CA 1
ATOM 673 C C . LYS A 1 88 ? -8.766 1.034 26.975 1.00 70.44 88 LYS A C 1
ATOM 675 O O . LYS A 1 88 ? -9.228 0.052 27.537 1.00 70.44 88 LYS A O 1
ATOM 680 N N . LEU A 1 89 ? -9.534 2.050 26.579 1.00 71.06 89 LEU A N 1
ATOM 681 C CA . LEU A 1 89 ? -10.999 2.024 26.679 1.00 71.06 89 LEU A CA 1
ATOM 682 C C . LEU A 1 89 ? -11.596 1.011 25.689 1.00 71.06 89 LEU A C 1
ATOM 684 O O . LEU A 1 89 ? -11.137 0.887 24.553 1.00 71.06 89 LEU A O 1
ATOM 688 N N . ILE A 1 90 ? -12.661 0.322 26.092 1.00 64.50 90 ILE A N 1
ATOM 689 C CA . ILE A 1 90 ? -13.468 -0.506 25.193 1.00 64.50 90 ILE A CA 1
ATOM 690 C C . ILE A 1 90 ? -14.087 0.417 24.141 1.00 64.50 90 ILE A C 1
ATOM 692 O O . ILE A 1 90 ? -14.619 1.478 24.466 1.00 64.50 90 ILE A O 1
ATOM 696 N N . ASN A 1 91 ? -13.981 0.019 22.871 1.00 59.78 91 ASN A N 1
ATOM 697 C CA . ASN A 1 91 ? -14.307 0.824 21.686 1.00 59.78 91 ASN A CA 1
ATOM 698 C C . ASN A 1 91 ? -13.307 1.948 21.350 1.00 59.78 91 ASN A C 1
ATOM 700 O O . ASN A 1 91 ? -13.618 2.809 20.525 1.00 59.78 91 ASN A O 1
ATOM 704 N N . SER A 1 92 ? -12.092 1.958 21.921 1.00 58.62 92 SER A N 1
ATOM 705 C CA . SER A 1 92 ? -11.022 2.771 21.337 1.00 58.62 92 SER A CA 1
ATOM 706 C C . SER A 1 92 ? -10.634 2.161 19.993 1.00 58.62 92 SER A C 1
ATOM 708 O O . SER A 1 92 ? -10.084 1.069 19.939 1.00 58.62 92 SER A O 1
ATOM 710 N N . ASN A 1 93 ? -10.913 2.872 18.912 1.00 53.91 93 ASN A N 1
ATOM 711 C CA . ASN A 1 93 ? -10.675 2.455 17.531 1.00 53.91 93 ASN A CA 1
ATOM 712 C C . ASN A 1 93 ? -9.188 2.230 17.157 1.00 53.91 93 ASN A C 1
ATOM 714 O O . ASN A 1 93 ? -8.875 1.836 16.040 1.00 53.91 93 ASN A O 1
ATOM 718 N N . GLU A 1 94 ? -8.254 2.466 18.080 1.00 54.75 94 GLU A N 1
ATOM 719 C CA . GLU A 1 94 ? -6.809 2.333 17.867 1.00 54.75 94 GLU A CA 1
ATOM 720 C C . GLU A 1 94 ? -6.219 1.208 18.732 1.00 54.75 94 GLU A C 1
ATOM 722 O O . GLU A 1 94 ? -5.368 1.429 19.590 1.00 54.75 94 GLU A O 1
ATOM 727 N N . LEU A 1 95 ? -6.693 -0.024 18.521 1.00 54.94 95 LEU A N 1
ATOM 728 C CA . LEU A 1 95 ? -6.221 -1.225 19.236 1.00 54.94 95 LEU A CA 1
ATOM 729 C C . LEU A 1 95 ? -4.894 -1.802 18.695 1.00 54.94 95 LEU A C 1
ATOM 731 O O . LEU A 1 95 ? -4.490 -2.893 19.097 1.00 54.94 95 LEU A O 1
ATOM 735 N N . SER A 1 96 ? -4.214 -1.132 17.760 1.00 61.84 96 SER A N 1
ATOM 736 C CA . SER A 1 96 ? -2.967 -1.643 17.179 1.00 61.84 96 SER A CA 1
ATOM 737 C C . SER A 1 96 ? -2.015 -0.520 16.779 1.00 61.84 96 SER A C 1
ATOM 739 O O . SER A 1 96 ? -2.440 0.477 16.201 1.00 61.84 96 SER A O 1
ATOM 741 N N . ASP A 1 97 ? -0.721 -0.746 17.037 1.00 69.31 97 ASP A N 1
ATOM 742 C CA . ASP A 1 97 ? 0.401 0.167 16.742 1.00 69.31 97 ASP A CA 1
ATOM 743 C C . ASP A 1 97 ? 0.589 0.468 15.248 1.00 69.31 97 ASP A C 1
ATOM 745 O O . ASP A 1 97 ? 1.435 1.277 14.870 1.00 69.31 97 ASP A O 1
ATOM 749 N N . TYR A 1 98 ? -0.167 -0.209 14.383 1.00 79.56 98 TYR A N 1
ATOM 750 C CA . TYR A 1 98 ? -0.094 -0.036 12.946 1.00 79.56 98 TYR A CA 1
ATOM 751 C C . TYR A 1 98 ? -1.329 0.718 12.447 1.00 79.56 98 TYR A C 1
ATOM 753 O O . TYR A 1 98 ? -2.443 0.221 12.636 1.00 79.56 98 TYR A O 1
ATOM 761 N N . PRO A 1 99 ? -1.180 1.891 11.811 1.00 85.56 99 PRO A N 1
ATOM 762 C CA . PRO A 1 99 ? -2.313 2.741 1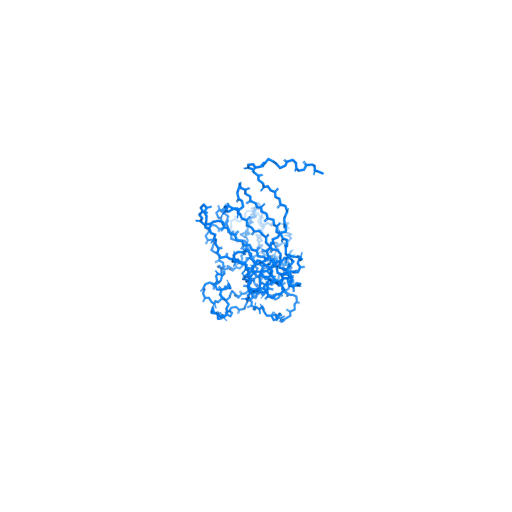1.467 1.00 85.56 99 PRO A CA 1
ATOM 763 C C . PRO A 1 99 ? -3.275 2.056 10.489 1.00 85.56 99 PRO A C 1
ATOM 765 O O . PRO A 1 99 ? -2.869 1.352 9.560 1.00 85.56 99 PRO A O 1
ATOM 768 N N . VAL A 1 100 ? -4.576 2.276 10.690 1.00 89.88 100 VAL A N 1
ATOM 769 C CA . VAL A 1 100 ? -5.613 1.787 9.774 1.00 89.88 100 VAL A CA 1
ATOM 770 C C . VAL A 1 100 ? -5.420 2.427 8.401 1.00 89.88 100 VAL A C 1
ATOM 772 O O . VAL A 1 100 ? -5.222 3.634 8.286 1.00 89.88 100 VAL A O 1
ATOM 775 N N . GLY A 1 101 ? -5.481 1.603 7.356 1.00 91.19 101 GLY A N 1
ATOM 776 C CA . GLY A 1 101 ? -5.258 2.030 5.977 1.00 91.19 101 GLY A CA 1
ATOM 777 C C . GLY A 1 101 ? -3.798 2.067 5.522 1.00 91.19 101 GLY A C 1
ATOM 778 O O . GLY A 1 101 ? -3.562 2.307 4.347 1.00 91.19 101 GLY A O 1
ATOM 779 N N . ALA A 1 102 ? -2.812 1.791 6.378 1.00 93.75 102 ALA A N 1
ATOM 780 C CA . ALA A 1 102 ? -1.446 1.605 5.893 1.00 93.75 102 ALA A CA 1
ATOM 781 C C . ALA A 1 102 ? -1.281 0.215 5.225 1.00 93.75 102 ALA A C 1
ATOM 783 O O . ALA A 1 102 ? -1.752 -0.781 5.786 1.00 93.75 102 ALA A O 1
ATOM 784 N N . PRO A 1 103 ? -0.648 0.118 4.037 1.00 95.56 103 PRO A N 1
ATOM 785 C CA . PRO A 1 103 ? -0.421 -1.162 3.366 1.00 95.56 103 PRO A CA 1
ATOM 786 C C . PRO A 1 103 ? 0.589 -2.048 4.106 1.00 95.56 103 PRO A C 1
ATOM 788 O O . PRO A 1 103 ? 1.718 -1.636 4.365 1.00 95.56 103 PRO A O 1
ATOM 791 N N . ILE A 1 104 ? 0.210 -3.297 4.362 1.00 95.88 104 ILE A N 1
ATOM 792 C CA . ILE A 1 104 ? 1.021 -4.313 5.037 1.00 95.88 104 ILE A CA 1
ATOM 793 C C . ILE A 1 104 ? 1.327 -5.438 4.040 1.00 95.88 104 ILE A C 1
ATOM 795 O O . ILE A 1 104 ? 0.385 -6.015 3.489 1.00 95.88 104 ILE A O 1
ATOM 799 N N . PRO A 1 105 ? 2.603 -5.794 3.808 1.00 96.88 105 PRO A N 1
ATOM 800 C CA . PRO A 1 105 ? 2.946 -7.003 3.070 1.00 96.88 105 PRO A CA 1
ATOM 801 C C . PRO A 1 105 ? 2.627 -8.240 3.922 1.00 96.88 105 PRO A C 1
ATOM 803 O O . PRO A 1 105 ? 3.177 -8.432 5.006 1.00 96.88 105 PRO A O 1
ATOM 806 N N . TRP A 1 106 ? 1.735 -9.091 3.425 1.00 97.50 106 TRP A N 1
ATOM 807 C CA . TRP A 1 106 ? 1.252 -10.293 4.098 1.00 97.50 106 TRP A CA 1
ATOM 808 C C . TRP A 1 106 ? 1.745 -11.565 3.386 1.00 97.50 106 TRP A C 1
ATOM 810 O O . TRP A 1 106 ? 1.616 -11.666 2.164 1.00 97.50 106 TRP A O 1
ATOM 820 N N . PRO A 1 107 ? 2.330 -12.543 4.108 1.00 97.81 107 PRO A N 1
ATOM 821 C CA . PRO A 1 107 ? 3.007 -13.686 3.491 1.00 97.81 107 PRO A CA 1
ATOM 822 C C . PRO A 1 107 ? 2.063 -14.791 2.994 1.00 97.81 107 PRO A C 1
ATOM 824 O O . PRO A 1 107 ? 2.534 -15.757 2.404 1.00 97.81 107 PRO A O 1
ATOM 827 N N . GLN A 1 108 ? 0.756 -14.702 3.260 1.00 97.56 108 GLN A N 1
ATOM 828 C CA . GLN A 1 108 ? -0.222 -15.719 2.857 1.00 97.56 108 GLN A CA 1
ATOM 829 C C . GLN A 1 108 ? -1.125 -15.205 1.735 1.00 97.56 108 GLN A C 1
ATOM 831 O O . GLN A 1 108 ? -1.363 -14.007 1.602 1.00 97.56 108 GLN A O 1
ATOM 836 N N . ALA A 1 109 ? -1.696 -16.131 0.964 1.00 95.94 109 ALA A N 1
ATOM 837 C CA . ALA A 1 109 ? -2.582 -15.807 -0.156 1.00 95.94 109 ALA A CA 1
ATOM 838 C C . ALA A 1 109 ? -3.948 -15.236 0.271 1.00 95.94 109 ALA A C 1
ATOM 840 O O . ALA A 1 109 ? -4.680 -14.702 -0.557 1.00 95.94 109 ALA A O 1
ATOM 841 N N . THR A 1 110 ? -4.320 -15.362 1.548 1.00 95.75 110 THR A N 1
ATOM 842 C CA . THR A 1 110 ? -5.606 -14.898 2.085 1.00 95.75 110 THR A CA 1
ATOM 843 C C . THR A 1 110 ? -5.379 -13.918 3.226 1.00 95.75 110 THR A C 1
ATOM 845 O O . THR A 1 110 ? -4.600 -14.194 4.142 1.00 95.75 110 THR A O 1
ATOM 848 N N . ALA A 1 111 ? -6.068 -12.778 3.168 1.00 94.50 111 ALA A N 1
ATOM 849 C CA . ALA A 1 111 ? -6.070 -11.799 4.244 1.00 94.50 111 ALA A CA 1
ATOM 850 C C . ALA A 1 111 ? -6.747 -12.386 5.500 1.00 94.50 111 ALA A C 1
ATOM 852 O O . ALA A 1 111 ? -7.790 -13.034 5.384 1.00 94.50 111 ALA A O 1
ATOM 853 N N . PRO A 1 112 ? -6.187 -12.171 6.701 1.00 92.31 112 PRO A N 1
ATOM 854 C CA . PRO A 1 112 ? -6.848 -12.560 7.937 1.00 92.31 112 PRO A CA 1
ATOM 855 C C . PRO A 1 112 ? -8.117 -11.726 8.169 1.00 92.31 112 PRO A C 1
ATOM 857 O O . PRO A 1 112 ? -8.289 -10.646 7.601 1.00 92.31 112 PRO A O 1
ATOM 860 N N . SER A 1 113 ? -9.009 -12.215 9.035 1.00 87.25 113 SER A N 1
ATOM 861 C CA . SER A 1 113 ? -10.221 -11.476 9.410 1.00 87.25 113 SER A CA 1
ATOM 862 C C . SER A 1 113 ? -9.877 -10.088 9.965 1.00 87.25 113 SER A C 1
ATOM 864 O O . SER A 1 113 ? -8.914 -9.935 10.717 1.00 87.25 113 SER A O 1
ATOM 866 N N . GLY A 1 114 ? -10.657 -9.075 9.582 1.00 87.50 114 GLY A N 1
ATOM 867 C CA . GLY A 1 114 ? -10.406 -7.673 9.938 1.00 87.50 114 GLY A CA 1
ATOM 868 C C . GLY A 1 114 ? -9.446 -6.932 9.000 1.00 87.50 114 GLY A C 1
ATOM 869 O O . GLY A 1 114 ? -9.146 -5.763 9.244 1.00 87.50 114 GLY A O 1
ATOM 870 N N . PHE A 1 115 ? -8.991 -7.572 7.919 1.00 94.12 115 PHE A N 1
ATOM 871 C CA . PHE A 1 115 ? -8.147 -6.959 6.896 1.00 94.12 115 PHE A CA 1
ATOM 872 C C . PHE A 1 115 ? -8.792 -7.052 5.514 1.00 94.12 115 PHE A C 1
ATOM 874 O O . PHE A 1 115 ? -9.540 -7.982 5.217 1.00 94.12 115 PHE A O 1
ATOM 881 N N . LEU A 1 116 ? -8.471 -6.085 4.659 1.00 96.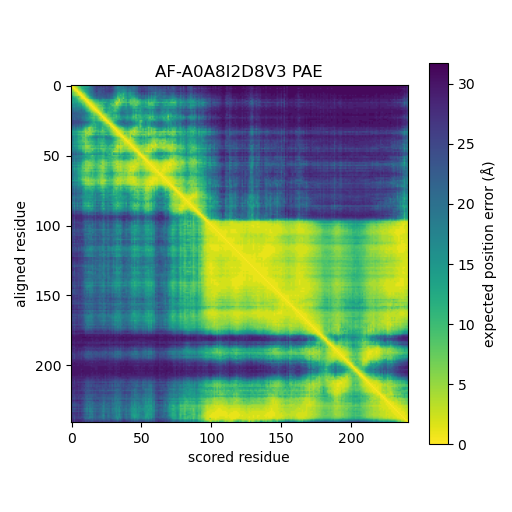62 116 LEU A N 1
ATOM 882 C CA . LEU A 1 116 ? -8.905 -6.036 3.266 1.00 96.62 116 LEU A CA 1
ATOM 883 C C . LEU A 1 116 ? -7.688 -6.062 2.347 1.00 96.62 116 LEU A C 1
ATOM 885 O O . LEU A 1 116 ? -6.656 -5.478 2.660 1.00 96.62 116 LEU A O 1
ATOM 889 N N . VAL A 1 117 ? -7.813 -6.732 1.206 1.00 98.00 117 VAL A N 1
ATOM 890 C CA . VAL A 1 117 ? -6.760 -6.797 0.184 1.00 98.00 117 VAL A CA 1
ATOM 891 C C . VAL A 1 117 ? -6.718 -5.496 -0.623 1.00 98.00 117 VAL A C 1
ATOM 893 O O . VAL A 1 117 ? -7.759 -4.985 -1.031 1.00 98.00 117 VAL A O 1
ATOM 896 N N . CYS A 1 118 ? -5.526 -4.987 -0.923 1.00 98.00 118 CYS A N 1
ATOM 897 C CA . CYS A 1 118 ? -5.325 -3.854 -1.830 1.00 98.00 118 CYS A CA 1
ATOM 898 C C . CYS A 1 118 ? -5.377 -4.306 -3.301 1.00 98.00 118 CYS A C 1
ATOM 900 O O . CYS A 1 118 ? -4.349 -4.392 -3.971 1.00 98.00 118 CYS A O 1
ATOM 902 N N . ASN A 1 119 ? -6.569 -4.651 -3.788 1.00 97.88 119 ASN A N 1
ATOM 903 C CA . ASN A 1 119 ? -6.824 -5.155 -5.146 1.00 97.88 119 ASN A CA 1
ATOM 904 C C . ASN A 1 119 ? -7.783 -4.257 -5.950 1.00 97.88 119 ASN A C 1
ATOM 906 O O . ASN A 1 119 ? -8.492 -4.753 -6.824 1.00 97.88 119 ASN A O 1
ATOM 910 N N . GLY A 1 120 ? -7.877 -2.966 -5.615 1.00 97.69 120 GLY A N 1
ATOM 911 C CA . GLY A 1 120 ? -8.816 -2.052 -6.276 1.00 97.69 120 GLY A CA 1
ATOM 912 C C . GLY A 1 120 ? -10.263 -2.141 -5.775 1.00 97.69 120 GLY A C 1
ATOM 913 O O . GLY A 1 120 ? -11.142 -1.492 -6.341 1.00 97.69 120 GLY A O 1
ATOM 914 N N . GLN A 1 121 ? -10.551 -2.951 -4.748 1.00 97.88 121 GLN A N 1
ATOM 915 C CA . GLN A 1 121 ? -11.923 -3.138 -4.270 1.00 97.88 121 GLN A CA 1
ATOM 916 C C . GLN A 1 121 ? -12.503 -1.895 -3.582 1.00 97.88 121 GLN A C 1
ATOM 918 O O . GLN A 1 121 ? -11.813 -1.142 -2.888 1.00 97.88 121 GLN A O 1
ATOM 923 N N . THR A 1 122 ? -13.817 -1.731 -3.723 1.00 98.06 122 THR A N 1
ATOM 924 C CA . THR A 1 122 ? -14.618 -0.795 -2.930 1.00 98.06 122 THR A CA 1
ATOM 925 C C . THR A 1 122 ? -14.853 -1.340 -1.522 1.00 98.06 122 THR A C 1
ATOM 927 O O . THR A 1 122 ? -15.027 -2.547 -1.354 1.00 98.06 122 THR A O 1
ATOM 930 N N . PHE A 1 123 ? -14.972 -0.467 -0.525 1.00 96.12 123 PHE A N 1
ATOM 931 C CA . PHE A 1 123 ? -15.366 -0.837 0.835 1.00 96.12 123 PHE A CA 1
ATOM 932 C C . PHE A 1 123 ? -16.488 0.059 1.371 1.00 96.12 123 PHE A C 1
ATOM 934 O O . PHE A 1 123 ? -16.676 1.201 0.948 1.00 96.12 123 PHE A O 1
ATOM 941 N N . ASN A 1 124 ? -17.241 -0.459 2.342 1.00 93.75 124 ASN A N 1
ATOM 942 C CA . ASN A 1 124 ? -18.309 0.297 2.984 1.00 93.75 124 ASN A CA 1
ATOM 943 C C . ASN A 1 124 ? -17.724 1.303 3.990 1.00 93.75 124 ASN A C 1
ATOM 945 O O . ASN A 1 124 ? -17.202 0.926 5.039 1.00 93.75 124 ASN A O 1
ATOM 949 N N . LYS A 1 125 ? -17.845 2.597 3.680 1.00 92.12 125 LYS A N 1
ATOM 950 C CA . LYS A 1 125 ? -17.332 3.696 4.514 1.00 92.12 125 LYS A CA 1
ATOM 951 C C . LYS A 1 125 ? -18.047 3.835 5.862 1.00 92.12 125 LYS A C 1
ATOM 953 O O . LYS A 1 125 ? -17.446 4.336 6.805 1.00 92.12 125 LYS A O 1
ATOM 958 N N . THR A 1 126 ? -19.302 3.398 5.958 1.00 89.94 126 THR A N 1
ATOM 959 C CA . THR A 1 126 ? -20.064 3.388 7.215 1.00 89.94 126 THR A CA 1
ATOM 960 C C . THR A 1 126 ? -19.591 2.259 8.124 1.00 89.94 126 THR A C 1
ATOM 962 O O . THR A 1 126 ? -19.467 2.457 9.327 1.00 89.94 126 THR A O 1
ATOM 965 N N . THR A 1 127 ? -19.276 1.092 7.553 1.00 86.50 127 THR A N 1
ATOM 966 C CA . THR A 1 127 ? -18.707 -0.043 8.296 1.00 86.50 127 THR A CA 1
ATOM 967 C C . THR A 1 127 ? -17.259 0.219 8.718 1.00 86.50 127 THR A C 1
ATOM 969 O O . THR A 1 127 ? -16.870 -0.158 9.819 1.00 86.50 127 THR A O 1
ATOM 972 N N . TYR A 1 128 ? -16.473 0.896 7.872 1.00 88.19 128 TYR A N 1
ATOM 973 C CA . TYR A 1 128 ? -15.046 1.156 8.094 1.00 88.19 128 TYR A CA 1
ATOM 974 C C . TYR A 1 128 ? -14.722 2.663 8.085 1.00 88.19 128 TYR A C 1
ATOM 976 O O . TYR A 1 128 ? -14.035 3.157 7.183 1.00 88.19 128 TYR A O 1
ATOM 984 N N . PRO A 1 129 ? -15.193 3.431 9.085 1.00 88.12 129 PRO A N 1
ATOM 985 C CA . PRO A 1 129 ? -15.072 4.890 9.092 1.00 88.12 129 PRO A CA 1
ATOM 986 C C . PRO A 1 129 ? -13.629 5.384 9.256 1.00 88.12 129 PRO A C 1
ATOM 988 O O . PRO A 1 129 ? -13.295 6.465 8.778 1.00 88.12 129 PRO A O 1
ATOM 991 N N . ILE A 1 130 ? -12.754 4.613 9.909 1.00 86.69 130 ILE A N 1
ATOM 992 C CA . ILE A 1 130 ? -11.332 4.965 10.053 1.00 86.69 130 ILE A CA 1
ATOM 993 C C . ILE A 1 130 ? -10.606 4.737 8.726 1.00 86.69 130 ILE A C 1
ATOM 995 O O . ILE A 1 130 ? -9.875 5.612 8.267 1.00 86.69 130 ILE A O 1
ATOM 999 N N . LEU A 1 131 ? -10.874 3.611 8.056 1.00 91.19 131 LEU A N 1
ATOM 1000 C CA . LEU A 1 131 ? -10.340 3.339 6.724 1.00 91.19 131 LEU A CA 1
ATOM 1001 C C . LEU A 1 131 ? -10.813 4.386 5.709 1.00 91.19 131 LEU A C 1
ATOM 1003 O O . LEU A 1 131 ? -10.035 4.816 4.866 1.00 91.19 131 LEU A O 1
ATOM 1007 N N . ALA A 1 132 ? -12.051 4.872 5.838 1.00 94.06 132 ALA A N 1
ATOM 1008 C CA . ALA A 1 132 ? -12.583 5.963 5.024 1.00 94.06 132 ALA A CA 1
ATOM 1009 C C . ALA A 1 132 ? -11.848 7.301 5.224 1.00 94.06 132 ALA A C 1
ATOM 1011 O O . ALA A 1 132 ? -11.874 8.133 4.319 1.00 94.06 132 ALA A O 1
ATOM 1012 N N . LYS A 1 133 ? -11.182 7.525 6.366 1.00 91.69 133 LYS A N 1
ATOM 1013 C CA . LYS A 1 133 ? -10.303 8.694 6.544 1.00 91.69 133 LYS A CA 1
ATOM 1014 C C . LYS A 1 133 ? -9.009 8.546 5.744 1.00 91.69 133 LYS A C 1
ATOM 1016 O O . LYS A 1 133 ? -8.552 9.527 5.169 1.00 91.69 133 LYS A O 1
ATOM 1021 N N . ALA A 1 134 ? -8.448 7.335 5.688 1.00 92.50 134 ALA A N 1
ATOM 1022 C CA . ALA A 1 134 ? -7.248 7.038 4.903 1.00 92.50 134 ALA A CA 1
ATOM 1023 C C . ALA A 1 134 ? -7.532 6.988 3.390 1.00 92.50 134 ALA A C 1
ATOM 1025 O O . ALA A 1 134 ? -6.742 7.490 2.594 1.00 92.50 134 ALA A O 1
ATOM 1026 N N . TYR A 1 135 ? -8.688 6.441 2.998 1.00 96.19 135 TYR A N 1
ATOM 1027 C CA . TYR A 1 135 ? -9.137 6.308 1.609 1.00 96.19 135 TYR A CA 1
ATOM 1028 C C . TYR A 1 135 ? -10.532 6.935 1.416 1.00 96.19 135 TYR A C 1
ATOM 1030 O O . TYR A 1 135 ? -11.546 6.226 1.403 1.00 96.19 135 TYR A O 1
ATOM 1038 N N . PRO A 1 136 ? -10.623 8.269 1.238 1.00 96.19 136 PRO A N 1
ATOM 1039 C CA . PRO A 1 136 ? -11.901 8.989 1.186 1.00 96.19 136 PRO A CA 1
ATOM 1040 C C . PRO A 1 136 ? -12.836 8.580 0.045 1.00 96.19 136 PRO A C 1
ATOM 1042 O O . PRO A 1 136 ? -14.055 8.739 0.162 1.00 96.19 136 PRO A O 1
ATOM 1045 N N . THR A 1 137 ? -12.289 8.027 -1.038 1.00 96.25 137 THR A N 1
ATOM 1046 C CA . THR A 1 137 ? -13.051 7.518 -2.188 1.00 96.25 137 THR A CA 1
ATOM 1047 C C . THR A 1 137 ? -13.865 6.268 -1.852 1.00 96.25 137 THR A C 1
ATOM 1049 O O . THR A 1 137 ? -14.807 5.957 -2.573 1.00 96.25 137 THR A O 1
ATOM 1052 N N . GLY A 1 138 ? -13.543 5.560 -0.761 1.00 96.88 138 GLY A N 1
ATOM 1053 C CA . GLY A 1 138 ? -14.126 4.248 -0.471 1.00 96.88 138 GLY A CA 1
ATOM 1054 C C . GLY A 1 138 ? -13.558 3.133 -1.351 1.00 96.88 138 GLY A C 1
ATOM 1055 O O . GLY A 1 138 ? -14.173 2.077 -1.453 1.00 96.88 138 GLY A O 1
ATOM 1056 N N . ILE A 1 139 ? -12.418 3.369 -2.008 1.00 97.69 139 ILE A N 1
ATOM 1057 C CA . ILE A 1 139 ? -11.758 2.428 -2.917 1.00 97.69 139 ILE A CA 1
ATOM 1058 C C . ILE A 1 139 ? -10.311 2.261 -2.463 1.00 97.69 139 ILE A C 1
ATOM 1060 O O . ILE A 1 139 ? -9.613 3.254 -2.243 1.00 97.69 139 ILE A O 1
ATOM 1064 N N . LEU A 1 140 ? -9.869 1.014 -2.310 1.00 97.81 140 LEU A N 1
ATOM 1065 C CA . LEU A 1 140 ? -8.468 0.700 -2.034 1.00 97.81 140 LEU A CA 1
ATOM 1066 C C . LEU A 1 140 ? -7.638 0.763 -3.322 1.00 97.81 140 LEU A C 1
ATOM 1068 O O . LEU A 1 140 ? -8.164 0.460 -4.391 1.00 97.81 140 LEU A O 1
ATOM 1072 N N . PRO A 1 141 ? -6.341 1.108 -3.254 1.00 97.25 141 PRO A N 1
ATOM 1073 C CA . 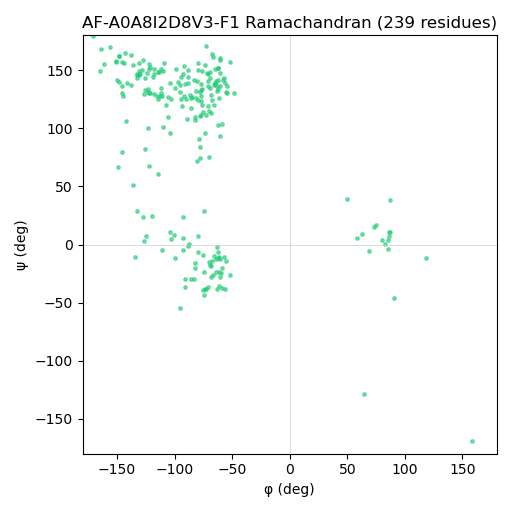PRO A 1 141 ? -5.464 0.983 -4.411 1.00 97.25 141 PRO A CA 1
ATOM 1074 C C . PRO A 1 141 ? -5.359 -0.483 -4.849 1.00 97.25 141 PRO A C 1
ATOM 1076 O O . PRO A 1 141 ? -5.475 -1.401 -4.032 1.00 97.25 141 PRO A O 1
ATOM 1079 N N . ASP A 1 142 ? -5.115 -0.704 -6.137 1.00 97.88 142 ASP A N 1
ATOM 1080 C CA . ASP A 1 142 ? -4.660 -1.999 -6.632 1.00 97.88 142 ASP A CA 1
ATOM 1081 C C . ASP A 1 142 ? -3.133 -2.019 -6.580 1.00 97.88 142 ASP A C 1
ATOM 1083 O O . ASP A 1 142 ? -2.477 -1.292 -7.318 1.00 97.88 142 ASP A O 1
ATOM 1087 N N . LEU A 1 143 ? -2.575 -2.784 -5.641 1.00 97.81 143 LEU A N 1
ATOM 1088 C CA . LEU A 1 143 ? -1.128 -2.879 -5.419 1.00 97.81 143 LEU A CA 1
ATOM 1089 C C . LEU A 1 143 ? -0.545 -4.188 -5.966 1.00 97.81 143 LEU A C 1
ATOM 1091 O O . LEU A 1 143 ? 0.594 -4.547 -5.659 1.00 97.81 143 LEU A O 1
ATOM 1095 N N . ARG A 1 144 ? -1.322 -4.948 -6.743 1.00 97.25 144 ARG A N 1
ATOM 1096 C CA . ARG A 1 144 ? -0.851 -6.201 -7.339 1.00 97.25 144 ARG A CA 1
ATOM 1097 C C . ARG A 1 144 ? 0.171 -5.888 -8.431 1.00 97.25 144 ARG A C 1
ATOM 1099 O O . ARG A 1 144 ? -0.178 -5.309 -9.447 1.00 97.25 144 ARG A O 1
ATOM 1106 N N . GLY A 1 145 ? 1.417 -6.309 -8.219 1.00 95.31 145 GLY A N 1
ATOM 1107 C CA . GLY A 1 145 ? 2.525 -6.045 -9.145 1.00 95.31 145 GLY A CA 1
ATOM 1108 C C . GLY A 1 145 ? 3.177 -4.670 -8.976 1.00 95.31 145 GLY A C 1
ATOM 1109 O O . GLY A 1 145 ? 4.135 -4.374 -9.678 1.00 95.31 145 GLY A O 1
ATOM 1110 N N . GLU A 1 146 ? 2.713 -3.856 -8.027 1.00 96.06 146 GLU A N 1
ATOM 1111 C CA . GLU A 1 146 ? 3.204 -2.492 -7.834 1.00 96.06 146 GLU A CA 1
ATOM 1112 C C . GLU A 1 146 ? 4.307 -2.414 -6.771 1.00 96.06 146 GLU A C 1
ATOM 1114 O O . GLU A 1 146 ? 4.251 -3.067 -5.724 1.00 96.06 146 GLU A O 1
ATOM 1119 N N . PHE A 1 147 ? 5.281 -1.532 -6.999 1.00 94.19 147 PHE A N 1
ATOM 1120 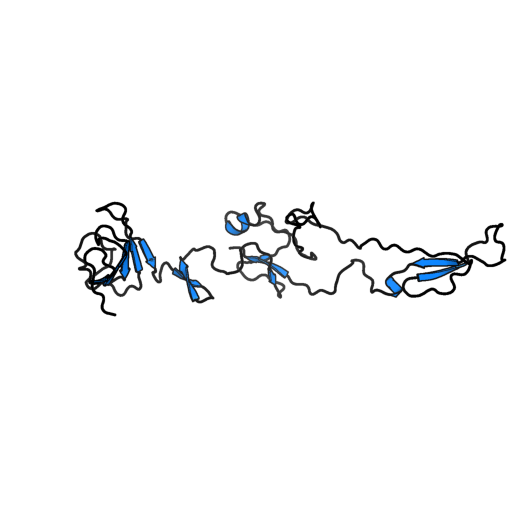C CA . PHE A 1 147 ? 6.245 -1.124 -5.978 1.00 94.19 147 PHE A CA 1
ATOM 1121 C C . PHE A 1 147 ? 5.785 0.168 -5.299 1.00 94.19 147 PHE A C 1
ATOM 1123 O O . PHE A 1 147 ? 5.479 1.167 -5.950 1.00 94.19 147 PHE A O 1
ATOM 1130 N N . ILE A 1 148 ? 5.803 0.189 -3.965 1.00 94.75 148 ILE A N 1
ATOM 1131 C CA . ILE A 1 148 ? 5.487 1.399 -3.200 1.00 94.75 148 ILE A CA 1
ATOM 1132 C C . ILE A 1 148 ? 6.723 2.303 -3.146 1.00 94.75 148 ILE A C 1
ATOM 1134 O O . ILE A 1 148 ? 7.791 1.889 -2.694 1.00 94.75 148 ILE A O 1
ATOM 1138 N N . ARG A 1 149 ? 6.560 3.566 -3.554 1.00 93.75 149 ARG A N 1
ATOM 1139 C CA . ARG A 1 149 ? 7.579 4.620 -3.429 1.00 93.75 149 ARG A CA 1
ATOM 1140 C C . ARG A 1 149 ? 7.098 5.755 -2.533 1.00 93.75 149 ARG A C 1
ATOM 1142 O O . ARG A 1 149 ? 5.907 6.057 -2.485 1.00 93.75 149 ARG A O 1
ATOM 1149 N N . GLY A 1 150 ? 8.039 6.417 -1.866 1.00 95.31 150 GLY A N 1
ATOM 1150 C CA . GLY A 1 150 ? 7.760 7.663 -1.157 1.00 95.31 150 GLY A CA 1
ATOM 1151 C C . GLY A 1 150 ? 7.343 8.770 -2.127 1.00 95.31 150 GLY A C 1
ATOM 1152 O O . GLY A 1 150 ? 7.903 8.888 -3.220 1.00 95.31 150 GLY A O 1
ATOM 1153 N N . VAL A 1 151 ? 6.361 9.575 -1.722 1.00 96.19 151 VAL A N 1
ATOM 1154 C CA . VAL A 1 151 ? 6.035 10.832 -2.404 1.00 96.19 151 VAL A CA 1
ATOM 1155 C C . VAL A 1 151 ? 7.136 11.859 -2.122 1.00 96.19 151 VAL A C 1
ATOM 1157 O O . VAL A 1 151 ? 7.737 11.837 -1.050 1.00 96.19 151 VAL A O 1
ATOM 1160 N N . ASP A 1 152 ? 7.408 12.749 -3.076 1.00 96.00 152 ASP A N 1
ATOM 1161 C CA . ASP A 1 152 ? 8.495 13.732 -2.974 1.00 96.00 152 ASP A CA 1
ATOM 1162 C C . ASP A 1 152 ? 8.375 14.663 -1.762 1.00 96.00 152 ASP A C 1
ATOM 1164 O O . ASP A 1 152 ? 9.380 15.011 -1.147 1.00 96.00 152 ASP A O 1
ATOM 1168 N N . TYR A 1 153 ? 7.141 15.049 -1.423 1.00 93.88 153 TYR A N 1
ATOM 1169 C CA . TYR A 1 153 ? 6.812 15.878 -0.262 1.00 93.88 153 TYR A CA 1
ATOM 1170 C C . TYR A 1 153 ? 7.664 17.161 -0.147 1.00 93.88 153 TYR A C 1
ATOM 1172 O O . TYR A 1 153 ? 8.071 17.563 0.940 1.00 93.88 153 TYR A O 1
ATOM 1180 N N . GLY A 1 154 ? 7.940 17.813 -1.283 1.00 94.00 154 GLY A N 1
ATOM 1181 C CA . GLY A 1 154 ? 8.649 19.095 -1.334 1.00 94.00 154 GLY A CA 1
ATOM 1182 C C . GLY A 1 154 ? 10.174 18.986 -1.386 1.00 94.00 154 GLY A C 1
ATOM 1183 O O . GLY A 1 154 ? 10.855 20.001 -1.254 1.00 94.00 154 GLY A O 1
ATOM 1184 N N . ARG A 1 155 ? 10.729 17.786 -1.593 1.00 95.38 155 ARG A N 1
ATOM 1185 C CA . ARG A 1 155 ? 12.175 17.581 -1.764 1.00 95.38 155 ARG A CA 1
ATOM 1186 C C . ARG A 1 155 ? 12.692 18.037 -3.138 1.00 95.38 155 ARG A C 1
ATOM 1188 O O . ARG A 1 155 ? 13.877 18.338 -3.258 1.00 95.38 155 ARG A O 1
ATOM 1195 N N . GLY A 1 156 ? 11.836 18.093 -4.158 1.00 94.62 156 GLY A N 1
ATOM 1196 C CA . GLY A 1 156 ? 12.165 18.588 -5.500 1.00 94.62 156 GLY A CA 1
ATOM 1197 C C . GLY A 1 156 ? 12.775 17.556 -6.458 1.00 94.62 156 GLY A C 1
ATOM 1198 O O . GLY A 1 156 ? 13.260 17.934 -7.520 1.00 94.62 156 GLY A O 1
ATOM 1199 N N . ILE A 1 157 ? 12.761 16.265 -6.119 1.00 93.50 157 ILE A N 1
ATOM 1200 C CA . ILE A 1 157 ? 13.264 15.177 -6.982 1.00 93.50 157 ILE A CA 1
ATOM 1201 C C . ILE A 1 157 ? 12.152 14.611 -7.867 1.00 93.50 157 ILE A C 1
ATOM 1203 O O . ILE A 1 157 ? 12.397 14.248 -9.016 1.00 93.50 157 ILE A O 1
ATOM 1207 N N . ASP A 1 158 ? 10.939 14.530 -7.328 1.00 93.00 158 ASP A N 1
ATOM 1208 C CA . ASP A 1 158 ? 9.746 14.010 -8.000 1.00 93.00 158 ASP A CA 1
ATOM 1209 C C . ASP A 1 158 ? 8.544 14.933 -7.726 1.00 93.00 158 ASP A C 1
ATOM 1211 O O . ASP A 1 158 ? 7.485 14.524 -7.255 1.00 93.00 158 ASP A O 1
ATOM 1215 N N . ALA A 1 159 ? 8.752 16.232 -7.965 1.00 90.88 159 ALA A N 1
ATOM 1216 C CA . ALA A 1 159 ? 7.899 17.325 -7.485 1.00 90.88 159 ALA A CA 1
ATOM 1217 C C . ALA A 1 159 ? 6.431 17.269 -7.952 1.00 90.88 159 ALA A C 1
ATOM 1219 O O . ALA A 1 159 ? 5.554 17.810 -7.286 1.00 90.88 159 ALA A O 1
ATOM 1220 N N . ASN A 1 160 ? 6.148 16.607 -9.076 1.00 90.25 160 ASN A N 1
ATOM 1221 C CA . ASN A 1 160 ? 4.798 16.519 -9.643 1.00 90.25 160 ASN A CA 1
ATOM 1222 C C . ASN A 1 160 ? 4.031 15.269 -9.184 1.00 90.25 160 ASN A C 1
ATOM 1224 O O . ASN A 1 160 ? 2.942 14.983 -9.685 1.00 90.25 160 ASN A O 1
ATOM 1228 N N . ARG A 1 161 ? 4.596 14.488 -8.258 1.00 93.69 161 ARG A N 1
ATOM 1229 C CA . ARG A 1 161 ? 4.003 13.232 -7.808 1.00 93.69 161 ARG A CA 1
ATOM 1230 C C . ARG A 1 161 ? 2.990 13.462 -6.695 1.00 93.69 161 ARG A C 1
ATOM 1232 O O . ARG A 1 161 ? 3.314 14.011 -5.647 1.00 93.69 161 ARG A O 1
ATOM 1239 N N . THR A 1 162 ? 1.774 12.963 -6.887 1.00 94.12 162 THR A N 1
ATOM 1240 C CA . THR A 1 162 ? 0.723 12.976 -5.862 1.00 94.12 162 THR A CA 1
ATOM 1241 C C . THR A 1 162 ? 0.632 11.628 -5.147 1.00 94.12 162 THR A C 1
ATOM 1243 O O . THR A 1 162 ? 0.903 10.574 -5.729 1.00 94.12 162 THR A O 1
ATOM 1246 N N . VAL A 1 163 ? 0.209 11.641 -3.883 1.00 95.19 163 VAL A N 1
ATOM 1247 C CA . VAL A 1 163 ? -0.060 10.418 -3.107 1.00 95.19 163 VAL A CA 1
ATOM 1248 C C . VAL A 1 163 ? -1.052 9.517 -3.864 1.00 95.19 163 VAL A C 1
ATOM 1250 O O . VAL A 1 163 ? -2.019 10.010 -4.438 1.00 95.19 163 VAL A O 1
ATOM 1253 N N . LEU A 1 164 ? -0.780 8.205 -3.890 1.00 94.62 164 LEU A N 1
ATOM 1254 C CA . LEU A 1 164 ? -1.548 7.158 -4.594 1.00 94.62 164 LEU A CA 1
ATOM 1255 C C . LEU A 1 164 ? -1.621 7.261 -6.131 1.00 94.62 164 LEU A C 1
ATOM 1257 O O . LEU A 1 164 ? -2.354 6.494 -6.750 1.00 94.62 164 LEU A O 1
ATOM 1261 N N . SER A 1 165 ? -0.870 8.156 -6.779 1.00 95.00 165 SER A N 1
ATOM 1262 C CA . SER A 1 165 ? -0.806 8.152 -8.247 1.00 95.00 165 SER A CA 1
ATOM 1263 C C . SER A 1 165 ? -0.013 6.944 -8.770 1.00 95.00 165 SER A C 1
ATOM 1265 O O . SER A 1 165 ? 0.947 6.508 -8.138 1.00 95.00 165 SER A O 1
ATOM 1267 N N . ALA A 1 166 ? -0.382 6.403 -9.935 1.00 94.38 166 ALA A N 1
ATOM 1268 C CA . ALA A 1 166 ? 0.337 5.311 -10.605 1.00 94.38 166 ALA A CA 1
ATOM 1269 C C . ALA A 1 166 ? 1.441 5.860 -11.524 1.00 94.38 166 ALA A C 1
ATOM 1271 O O . ALA A 1 166 ? 1.342 6.993 -12.000 1.00 94.38 166 ALA A O 1
ATOM 1272 N N . GLN A 1 167 ? 2.520 5.109 -11.723 1.00 94.44 167 GLN A N 1
ATOM 1273 C CA . GLN A 1 167 ? 3.622 5.474 -12.619 1.00 94.44 167 GLN A CA 1
ATOM 1274 C C . GLN A 1 167 ? 4.141 4.199 -13.267 1.00 94.44 167 GLN A C 1
ATOM 1276 O O . GLN A 1 167 ? 4.460 3.253 -12.557 1.00 94.44 167 GLN A O 1
ATOM 1281 N N . GLY A 1 168 ? 4.226 4.200 -14.597 1.00 93.56 168 GLY A N 1
ATOM 1282 C CA . GLY A 1 168 ? 4.832 3.100 -15.340 1.00 93.56 168 GLY A CA 1
ATOM 1283 C C . GLY A 1 168 ? 6.335 3.000 -15.090 1.00 93.56 168 GLY A C 1
ATOM 1284 O O . GLY A 1 168 ? 6.970 3.945 -14.606 1.00 93.56 168 GLY A O 1
ATOM 1285 N N . ASP A 1 169 ? 6.907 1.856 -15.438 1.00 91.56 169 ASP A N 1
ATOM 1286 C CA . ASP A 1 169 ? 8.344 1.666 -15.384 1.00 91.56 169 ASP A CA 1
ATOM 1287 C C . ASP A 1 169 ? 9.063 2.581 -16.386 1.00 91.56 169 ASP A C 1
ATOM 1289 O O . ASP A 1 169 ? 8.538 2.992 -17.422 1.00 91.56 169 ASP A O 1
ATOM 1293 N N . ALA A 1 170 ? 10.294 2.940 -16.042 1.00 90.88 170 ALA A N 1
ATOM 1294 C CA . ALA A 1 170 ? 11.183 3.664 -16.927 1.00 90.88 170 ALA A CA 1
ATOM 1295 C C . ALA A 1 170 ? 12.625 3.290 -16.599 1.00 90.88 170 ALA A C 1
ATOM 1297 O O . ALA A 1 170 ? 13.008 3.173 -15.431 1.00 90.88 170 ALA A O 1
ATOM 1298 N N . ILE A 1 171 ? 13.449 3.162 -17.634 1.00 88.44 171 ILE A N 1
ATOM 1299 C CA . ILE A 1 171 ? 14.902 3.158 -17.483 1.00 88.44 171 ILE A CA 1
ATOM 1300 C C . ILE A 1 171 ? 15.432 4.580 -17.646 1.00 88.44 171 ILE A C 1
ATOM 1302 O O . ILE A 1 171 ? 14.829 5.426 -18.311 1.00 88.44 171 ILE A O 1
ATOM 1306 N N . ARG A 1 172 ? 16.584 4.864 -17.036 1.00 88.94 172 ARG A N 1
ATOM 1307 C CA . ARG A 1 172 ? 17.320 6.089 -17.361 1.00 88.94 172 ARG A CA 1
ATOM 1308 C C . ARG A 1 172 ? 17.741 6.049 -18.827 1.00 88.94 172 ARG A C 1
ATOM 1310 O O . ARG A 1 172 ? 17.966 4.974 -19.378 1.00 88.94 172 ARG A O 1
ATOM 1317 N N . ASN A 1 173 ? 17.884 7.230 -19.424 1.00 83.56 173 ASN A N 1
ATOM 1318 C CA . ASN A 1 173 ? 18.452 7.344 -20.757 1.00 83.56 173 ASN A CA 1
ATOM 1319 C C . ASN A 1 173 ? 19.832 6.667 -20.791 1.00 83.56 173 ASN A C 1
ATOM 1321 O O . ASN A 1 173 ? 20.660 6.918 -19.912 1.00 83.56 173 ASN A O 1
ATOM 1325 N N . ILE A 1 174 ? 20.060 5.822 -21.793 1.00 78.06 174 ILE A N 1
ATOM 1326 C CA . ILE A 1 174 ? 21.350 5.181 -22.037 1.00 78.06 174 ILE A CA 1
ATOM 1327 C C . ILE A 1 174 ? 21.955 5.891 -23.240 1.00 78.06 174 ILE A C 1
ATOM 1329 O O . ILE A 1 174 ? 21.467 5.752 -24.359 1.00 78.06 174 ILE A O 1
ATOM 1333 N N . THR A 1 175 ? 23.005 6.670 -23.004 1.00 70.56 175 THR A N 1
ATOM 1334 C CA . THR A 1 175 ? 23.751 7.357 -24.059 1.00 70.56 175 THR A CA 1
ATOM 1335 C C . THR A 1 175 ? 25.133 6.741 -24.219 1.00 70.56 175 THR A C 1
ATOM 1337 O O . THR A 1 175 ? 25.731 6.236 -23.269 1.00 70.56 175 THR A O 1
ATOM 1340 N N . GLY A 1 176 ? 25.643 6.784 -25.444 1.00 66.81 176 GLY A N 1
ATOM 1341 C CA . GLY A 1 176 ? 26.988 6.351 -25.788 1.00 66.81 176 GLY A CA 1
ATOM 1342 C C . GLY A 1 176 ? 27.360 6.888 -27.162 1.00 66.81 176 GLY A C 1
ATOM 1343 O O . GLY A 1 176 ? 26.493 7.081 -28.011 1.00 66.81 176 GLY A O 1
ATOM 1344 N N . GLU A 1 177 ? 28.645 7.137 -27.367 1.00 60.88 177 GLU A N 1
ATOM 1345 C CA . GLU A 1 177 ? 29.201 7.597 -28.635 1.00 60.88 177 GLU A CA 1
ATOM 1346 C C . GLU A 1 177 ? 30.407 6.726 -28.984 1.00 60.88 177 GLU A C 1
ATOM 1348 O O . GLU A 1 177 ? 31.140 6.271 -28.102 1.00 60.88 177 GLU A O 1
ATOM 1353 N N . PHE A 1 178 ? 30.610 6.484 -30.275 1.00 61.75 178 PHE A N 1
ATOM 1354 C CA . PHE A 1 178 ? 31.835 5.892 -30.791 1.00 61.75 178 PHE A CA 1
ATOM 1355 C C . PHE A 1 178 ? 32.548 6.917 -31.676 1.00 61.75 178 PHE A C 1
ATOM 1357 O O . PHE A 1 178 ? 31.964 7.453 -32.614 1.00 61.75 178 PHE A O 1
ATOM 1364 N N . ALA A 1 179 ? 33.832 7.163 -31.406 1.00 50.69 179 ALA A N 1
ATOM 1365 C CA . ALA A 1 179 ? 34.679 7.955 -32.288 1.00 50.69 179 ALA A CA 1
ATOM 1366 C C . ALA A 1 179 ? 35.197 7.057 -33.419 1.00 50.69 179 ALA A C 1
ATOM 1368 O O . ALA A 1 179 ? 36.053 6.195 -33.208 1.00 50.69 179 ALA A O 1
ATOM 1369 N N . ALA A 1 180 ? 34.683 7.237 -34.633 1.00 55.09 180 ALA A N 1
ATOM 1370 C CA . ALA A 1 180 ? 35.223 6.568 -35.810 1.00 55.09 180 ALA A CA 1
ATOM 1371 C C . ALA A 1 180 ? 36.505 7.287 -36.272 1.00 55.09 180 ALA A C 1
ATOM 1373 O O . ALA A 1 180 ? 36.460 8.140 -37.151 1.00 55.09 180 ALA A O 1
ATOM 1374 N N . VAL A 1 181 ? 37.657 6.965 -35.669 1.00 52.28 181 VAL A N 1
ATOM 1375 C CA . VAL A 1 181 ? 38.969 7.456 -36.158 1.00 52.28 181 VAL A CA 1
ATOM 1376 C C . VAL A 1 181 ? 39.486 6.583 -37.312 1.00 52.28 181 VAL A C 1
ATOM 1378 O O . VAL A 1 181 ? 40.285 7.026 -38.128 1.00 52.28 181 VAL A O 1
ATOM 1381 N N . THR A 1 182 ? 38.973 5.355 -37.433 1.00 57.16 182 THR A N 1
ATOM 1382 C CA . THR A 1 182 ? 39.162 4.464 -38.585 1.00 57.16 182 THR A CA 1
ATOM 1383 C C . THR A 1 182 ? 37.876 3.671 -38.834 1.00 57.16 182 THR A C 1
ATOM 1385 O O . THR A 1 182 ? 37.049 3.495 -37.939 1.00 57.16 182 THR A O 1
ATOM 1388 N N . THR A 1 183 ? 37.686 3.196 -40.063 1.00 57.41 183 THR A N 1
ATOM 1389 C CA . THR A 1 183 ? 36.502 2.439 -40.527 1.00 57.41 183 THR A CA 1
ATOM 1390 C C . THR A 1 183 ? 36.278 1.116 -39.775 1.00 57.41 183 THR A C 1
ATOM 1392 O O . THR A 1 183 ? 35.199 0.530 -39.846 1.00 57.41 183 THR A O 1
ATOM 1395 N N . ASN A 1 184 ? 37.259 0.658 -38.995 1.00 63.91 184 ASN A N 1
ATOM 1396 C CA . ASN A 1 184 ? 37.185 -0.571 -38.225 1.00 63.91 184 ASN A CA 1
ATOM 1397 C C . ASN A 1 184 ? 37.099 -0.274 -36.722 1.00 63.91 184 ASN A C 1
ATOM 1399 O O . ASN A 1 184 ? 38.105 -0.028 -36.061 1.00 63.91 184 ASN A O 1
ATOM 1403 N N . VAL A 1 185 ? 35.894 -0.363 -36.151 1.00 66.25 185 VAL A N 1
ATOM 1404 C CA . VAL A 1 185 ? 35.713 -0.423 -34.689 1.00 66.25 185 VAL A CA 1
ATOM 1405 C C . VAL A 1 185 ? 36.218 -1.784 -34.200 1.00 66.25 185 VAL A C 1
ATOM 1407 O O . VAL A 1 185 ? 35.424 -2.685 -33.962 1.00 66.25 185 VAL A O 1
ATOM 1410 N N . ALA A 1 186 ? 37.536 -1.980 -34.129 1.00 60.69 186 ALA A N 1
ATOM 1411 C CA . ALA A 1 186 ? 38.140 -3.298 -33.926 1.00 60.69 186 ALA A CA 1
ATOM 1412 C C . ALA A 1 186 ? 37.762 -3.915 -32.567 1.00 60.69 186 ALA A C 1
ATOM 1414 O O . ALA A 1 186 ? 37.430 -5.100 -32.497 1.00 60.69 186 ALA A O 1
ATOM 1415 N N . ASN A 1 187 ? 37.692 -3.091 -31.519 1.00 67.75 187 ASN A N 1
ATOM 1416 C CA . ASN A 1 187 ? 37.482 -3.523 -30.139 1.00 67.75 187 ASN A CA 1
ATOM 1417 C C . ASN A 1 187 ? 36.034 -3.255 -29.697 1.00 67.75 187 ASN A C 1
ATOM 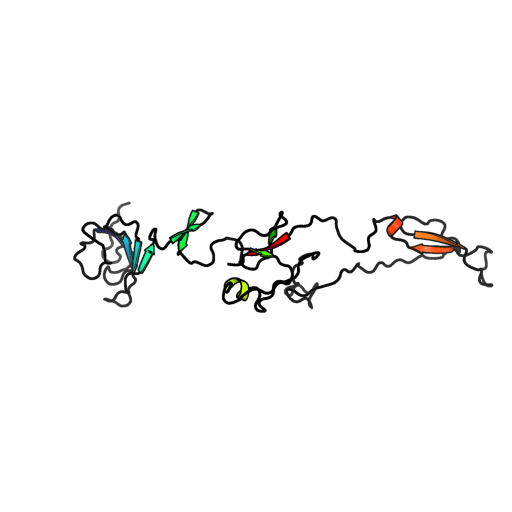1419 O O . ASN A 1 187 ? 35.699 -2.149 -29.283 1.00 67.75 187 ASN A O 1
ATOM 1423 N N . ARG A 1 188 ? 35.170 -4.274 -29.802 1.00 75.69 188 ARG A N 1
ATOM 1424 C CA . ARG A 1 188 ? 33.782 -4.264 -29.299 1.00 75.69 188 ARG A CA 1
ATOM 1425 C C . ARG A 1 188 ? 33.677 -5.243 -28.136 1.00 75.69 188 ARG A C 1
ATOM 1427 O O . ARG A 1 188 ? 34.173 -6.363 -28.243 1.00 75.69 188 ARG A O 1
ATOM 1434 N N . SER A 1 189 ? 33.029 -4.845 -27.050 1.00 75.88 189 SER A N 1
ATOM 1435 C CA . SER A 1 189 ? 32.809 -5.702 -25.885 1.00 75.88 189 SER A CA 1
ATOM 1436 C C . SER A 1 189 ? 31.488 -5.359 -25.195 1.00 75.88 189 SER A C 1
ATOM 1438 O O . SER A 1 189 ? 30.887 -4.307 -25.426 1.00 75.88 189 SER A O 1
ATOM 1440 N N . GLY A 1 190 ? 31.008 -6.281 -24.363 1.00 84.81 190 GLY A N 1
ATOM 1441 C CA . GLY A 1 190 ? 29.759 -6.116 -23.629 1.00 84.81 190 GLY A CA 1
ATOM 1442 C C . GLY A 1 190 ? 28.527 -6.044 -24.540 1.00 84.81 190 GLY A C 1
ATOM 1443 O O . GLY A 1 190 ? 28.320 -6.915 -25.389 1.00 84.81 190 GLY A O 1
ATOM 1444 N N . ALA A 1 191 ? 27.705 -5.009 -24.346 1.00 86.00 191 ALA A N 1
ATOM 1445 C CA . ALA A 1 191 ? 26.457 -4.802 -25.083 1.00 86.00 191 ALA A CA 1
ATOM 1446 C C . ALA A 1 191 ? 26.661 -4.476 -26.574 1.00 86.00 191 ALA A C 1
ATOM 1448 O O . ALA A 1 191 ? 25.718 -4.553 -27.356 1.00 86.00 191 ALA A O 1
ATOM 1449 N N . PHE A 1 192 ? 27.878 -4.124 -26.991 1.00 84.38 192 PHE A N 1
ATOM 1450 C CA . PHE A 1 192 ? 28.169 -3.780 -28.379 1.00 84.38 192 PHE A CA 1
ATOM 1451 C C . PHE A 1 192 ? 28.701 -4.978 -29.161 1.00 84.38 192 PHE A C 1
ATOM 1453 O O . PHE A 1 192 ? 29.555 -5.728 -28.679 1.00 84.38 192 PHE A O 1
ATOM 1460 N N . TYR A 1 193 ? 28.222 -5.146 -30.395 1.00 80.44 193 TYR A N 1
ATOM 1461 C CA . TYR A 1 193 ? 28.627 -6.254 -31.259 1.00 80.44 193 TYR A CA 1
ATOM 1462 C C . TYR A 1 193 ? 28.627 -5.900 -32.742 1.00 80.44 193 TYR A C 1
ATOM 1464 O O . TYR A 1 193 ? 28.046 -4.906 -33.172 1.00 80.44 193 TYR A O 1
ATOM 1472 N N . 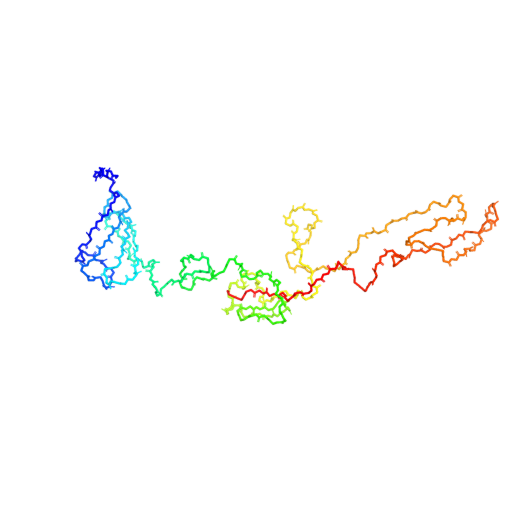HIS A 1 194 ? 29.328 -6.712 -33.531 1.00 82.19 194 HIS A N 1
ATOM 1473 C CA . HIS A 1 194 ? 29.365 -6.562 -34.980 1.00 82.19 194 HIS A CA 1
ATOM 1474 C C . HIS A 1 194 ? 28.072 -7.093 -35.605 1.00 82.19 194 HIS A C 1
ATOM 1476 O O . HIS A 1 194 ? 27.745 -8.266 -35.423 1.00 82.19 194 HIS A O 1
ATOM 1482 N N . VAL A 1 195 ? 27.383 -6.243 -36.368 1.00 80.88 195 VAL A N 1
ATOM 1483 C CA . VAL A 1 195 ? 26.187 -6.624 -37.132 1.00 80.88 195 VAL A CA 1
ATOM 1484 C C . VAL A 1 195 ? 26.577 -6.979 -38.566 1.00 80.88 195 VAL A C 1
ATOM 1486 O O . VAL A 1 195 ? 26.291 -8.082 -39.020 1.00 80.88 195 VAL A O 1
ATOM 1489 N N . ALA A 1 196 ? 27.265 -6.074 -39.269 1.00 77.69 196 ALA A N 1
ATOM 1490 C CA . ALA A 1 196 ? 27.693 -6.258 -40.657 1.00 77.69 196 ALA A CA 1
ATOM 1491 C C . ALA A 1 196 ? 28.780 -5.244 -41.055 1.00 77.69 196 ALA A C 1
ATOM 1493 O O . ALA A 1 196 ? 28.976 -4.237 -40.375 1.00 77.69 196 ALA A O 1
ATOM 1494 N N . ASN A 1 197 ? 29.416 -5.456 -42.210 1.00 76.94 197 ASN A N 1
ATOM 1495 C CA . ASN A 1 197 ? 30.165 -4.401 -42.896 1.00 76.94 197 ASN A CA 1
ATOM 1496 C C . ASN A 1 197 ? 29.173 -3.465 -43.611 1.00 76.94 197 ASN A C 1
ATOM 1498 O O . ASN A 1 197 ? 28.267 -3.933 -44.301 1.00 76.94 197 ASN A O 1
ATOM 1502 N N . ALA A 1 198 ? 29.335 -2.154 -43.462 1.00 72.38 198 ALA A N 1
ATOM 1503 C CA . ALA A 1 198 ? 28.554 -1.143 -44.166 1.00 72.38 198 ALA A CA 1
ATOM 1504 C C . ALA A 1 198 ? 29.060 -0.936 -45.608 1.00 72.38 198 ALA A C 1
ATOM 1506 O O . ALA A 1 198 ? 30.218 -1.215 -45.935 1.00 72.38 198 ALA A O 1
ATOM 1507 N N . GLN A 1 199 ? 28.184 -0.433 -46.486 1.00 68.44 199 GLN A N 1
ATOM 1508 C CA . GLN A 1 199 ? 28.543 -0.111 -47.870 1.00 68.44 199 GLN A CA 1
ATOM 1509 C C . GLN A 1 199 ? 29.575 1.025 -47.916 1.00 68.44 199 GLN A C 1
ATOM 1511 O O . GLN A 1 199 ? 29.481 2.007 -47.180 1.00 68.44 199 GLN A O 1
ATOM 1516 N N . LYS A 1 200 ? 30.564 0.900 -48.807 1.00 64.50 200 LYS A N 1
ATOM 1517 C CA . LYS A 1 200 ? 31.566 1.947 -49.033 1.00 64.50 200 LYS A CA 1
ATOM 1518 C C . LYS A 1 200 ? 30.897 3.171 -49.662 1.00 64.50 200 LYS A C 1
ATOM 1520 O O . LYS A 1 200 ? 30.324 3.061 -50.742 1.00 64.50 200 LYS A O 1
ATOM 1525 N N . PHE A 1 201 ? 31.032 4.343 -49.045 1.00 64.38 201 PHE A N 1
ATOM 1526 C CA . PHE A 1 201 ? 30.794 5.606 -49.750 1.00 64.38 201 PHE A CA 1
ATOM 1527 C C . PHE A 1 201 ? 32.041 5.965 -50.571 1.00 64.38 201 PHE A C 1
ATOM 1529 O O . PHE A 1 201 ? 33.161 5.773 -50.093 1.00 64.38 201 PHE A O 1
ATOM 1536 N N . ALA A 1 202 ? 31.854 6.485 -51.789 1.00 59.31 202 ALA A N 1
ATOM 1537 C CA . ALA A 1 202 ? 32.895 6.684 -52.812 1.00 59.31 202 ALA A CA 1
ATOM 1538 C C . ALA A 1 202 ? 34.102 7.560 -52.397 1.00 59.31 202 ALA A C 1
ATOM 1540 O O . ALA A 1 202 ? 35.099 7.598 -53.108 1.00 59.31 202 ALA A O 1
ATOM 1541 N N . THR A 1 203 ? 34.040 8.244 -51.253 1.00 56.75 203 THR A N 1
ATOM 1542 C CA . THR A 1 203 ? 35.060 9.174 -50.740 1.00 56.75 203 THR A CA 1
ATOM 1543 C C . THR A 1 203 ? 35.988 8.588 -49.661 1.00 56.75 203 THR A C 1
ATOM 1545 O O . THR A 1 203 ? 36.769 9.328 -49.067 1.00 56.75 203 THR A O 1
ATOM 1548 N N . HIS A 1 204 ? 35.936 7.281 -49.376 1.00 61.53 204 HIS A N 1
ATOM 1549 C CA . HIS A 1 204 ? 36.788 6.667 -48.343 1.00 61.53 204 HIS A CA 1
ATOM 1550 C C . HIS A 1 204 ? 38.246 6.500 -48.812 1.00 61.53 204 HIS A C 1
ATOM 1552 O O . HIS A 1 204 ? 38.536 5.694 -49.693 1.00 61.53 204 HIS A O 1
ATOM 1558 N N . TYR A 1 205 ? 39.163 7.236 -48.175 1.00 57.47 205 TYR A N 1
ATOM 1559 C CA . TYR A 1 205 ? 40.567 7.419 -48.583 1.00 57.47 205 TYR A CA 1
ATOM 1560 C C . TYR A 1 205 ? 41.514 6.220 -48.325 1.00 57.47 205 TYR A C 1
ATOM 1562 O O . TYR A 1 205 ? 42.643 6.238 -48.797 1.00 57.47 205 TYR A O 1
ATOM 1570 N N . ASP A 1 206 ? 41.080 5.180 -47.600 1.00 63.62 206 ASP A N 1
ATOM 1571 C CA . ASP A 1 206 ? 41.953 4.108 -47.062 1.00 63.62 206 ASP A CA 1
ATOM 1572 C C . ASP A 1 206 ? 41.525 2.676 -47.481 1.00 63.62 206 ASP A C 1
ATOM 1574 O O . ASP A 1 206 ? 42.041 1.668 -47.015 1.00 63.62 206 ASP A O 1
ATOM 1578 N N . GLY A 1 207 ? 40.541 2.520 -48.375 1.00 60.84 207 GLY A N 1
ATOM 1579 C CA . GLY A 1 207 ? 40.121 1.192 -48.867 1.00 60.84 207 GLY A CA 1
ATOM 1580 C C . GLY A 1 207 ? 39.422 0.281 -47.838 1.00 60.84 207 GLY A C 1
ATOM 1581 O O . GLY A 1 207 ? 38.886 -0.770 -48.211 1.00 60.84 207 GLY A O 1
ATOM 1582 N N . SER A 1 208 ? 39.349 0.704 -46.580 1.00 66.44 208 SER A N 1
ATOM 1583 C CA . SER A 1 208 ? 38.777 -0.009 -45.444 1.00 66.44 208 SER A CA 1
ATOM 1584 C C . SER A 1 208 ? 37.241 0.168 -45.364 1.00 66.44 208 SER A C 1
ATOM 1586 O O . SER A 1 208 ? 36.695 1.209 -45.737 1.00 66.44 208 SER A O 1
ATOM 1588 N N . THR A 1 209 ? 36.502 -0.889 -44.993 1.00 67.81 209 THR A N 1
ATOM 1589 C CA . THR A 1 209 ? 35.022 -0.893 -44.959 1.00 67.81 209 THR A CA 1
ATOM 1590 C C . THR A 1 209 ? 34.494 -0.491 -43.581 1.00 67.81 209 THR A C 1
ATOM 1592 O O . THR A 1 209 ? 34.902 -1.116 -42.604 1.00 67.81 209 THR A O 1
ATOM 1595 N N . PRO A 1 210 ? 33.582 0.495 -43.476 1.00 71.62 210 PRO A N 1
ATOM 1596 C CA . PRO A 1 210 ? 32.967 0.858 -42.201 1.00 71.62 210 PRO A CA 1
ATOM 1597 C C . PRO A 1 210 ? 32.181 -0.314 -41.588 1.00 71.62 210 PRO A C 1
ATOM 1599 O O . PRO A 1 210 ? 31.596 -1.108 -42.319 1.00 71.62 210 PRO A O 1
ATOM 1602 N N . ASN A 1 211 ? 32.126 -0.414 -40.257 1.00 75.75 211 ASN A N 1
ATOM 1603 C CA . ASN A 1 211 ? 31.347 -1.437 -39.543 1.00 75.75 211 ASN A CA 1
ATOM 1604 C C . ASN A 1 211 ? 29.981 -0.901 -39.086 1.00 75.75 211 ASN A C 1
ATOM 1606 O O . ASN A 1 211 ? 29.893 0.199 -38.542 1.00 75.75 211 ASN A O 1
ATOM 1610 N N . VAL A 1 212 ? 28.936 -1.724 -39.195 1.00 76.81 212 VAL A N 1
ATOM 1611 C CA . VAL A 1 212 ? 27.670 -1.541 -38.471 1.00 76.81 212 VAL A CA 1
ATOM 1612 C C . VAL A 1 212 ? 27.816 -2.181 -37.092 1.00 76.81 212 VAL A C 1
ATOM 1614 O O . VAL A 1 212 ? 28.024 -3.394 -36.968 1.00 76.81 212 VAL A O 1
ATOM 1617 N N . VAL A 1 213 ? 27.717 -1.360 -36.050 1.00 79.25 213 VAL A N 1
ATOM 1618 C CA . VAL A 1 213 ? 27.765 -1.806 -34.654 1.00 79.25 213 VAL A CA 1
ATOM 1619 C C . VAL A 1 213 ? 26.350 -1.815 -34.091 1.00 79.25 213 VAL A C 1
ATOM 1621 O O . VAL A 1 213 ? 25.649 -0.808 -34.139 1.00 79.25 213 VAL A O 1
ATOM 1624 N N . GLY A 1 214 ? 25.936 -2.963 -33.563 1.00 80.94 214 GLY A N 1
ATOM 1625 C CA . GLY A 1 214 ? 24.675 -3.121 -32.849 1.00 80.94 214 GLY A CA 1
ATOM 1626 C C . GLY A 1 214 ? 24.874 -2.915 -31.353 1.00 80.94 214 GLY A C 1
ATOM 1627 O O . GLY A 1 214 ? 25.921 -3.276 -30.810 1.00 80.94 214 GLY A O 1
ATOM 1628 N N . PHE A 1 215 ? 23.858 -2.365 -30.694 1.00 84.88 215 PHE A N 1
ATOM 1629 C CA . PHE A 1 215 ? 23.730 -2.378 -29.241 1.00 84.88 215 PHE A CA 1
ATOM 1630 C C . PHE A 1 215 ? 22.647 -3.381 -28.852 1.00 84.88 215 PHE A C 1
ATOM 1632 O O . PHE A 1 215 ? 21.523 -3.315 -29.346 1.00 84.88 215 PHE A O 1
ATOM 1639 N N . ASP A 1 216 ? 22.994 -4.294 -27.959 1.00 84.19 216 ASP A N 1
ATOM 1640 C CA . ASP A 1 216 ? 22.071 -5.229 -27.341 1.00 84.19 216 ASP A CA 1
ATOM 1641 C C . ASP A 1 216 ? 22.461 -5.424 -25.874 1.00 84.19 216 ASP A C 1
ATOM 1643 O O . ASP A 1 216 ? 23.449 -6.086 -25.541 1.00 84.19 216 ASP A O 1
ATOM 1647 N N . ALA A 1 217 ? 21.665 -4.829 -24.986 1.00 83.50 217 ALA A N 1
ATOM 1648 C CA . ALA A 1 217 ? 21.860 -4.925 -23.547 1.00 83.50 217 ALA A CA 1
ATOM 1649 C C . ALA A 1 217 ? 21.790 -6.377 -23.041 1.00 83.50 217 ALA A C 1
ATOM 1651 O O . ALA A 1 217 ? 22.472 -6.707 -22.069 1.00 83.50 217 ALA A O 1
ATOM 1652 N N . SER A 1 218 ? 21.051 -7.266 -23.720 1.00 82.12 218 SER A N 1
ATOM 1653 C CA . SER A 1 218 ? 20.875 -8.666 -23.302 1.00 82.12 218 SER A CA 1
ATOM 1654 C C . SER A 1 218 ? 22.186 -9.448 -23.197 1.00 82.12 218 SER A C 1
ATOM 1656 O O . SER A 1 218 ? 22.284 -10.438 -22.476 1.00 82.12 218 SER A O 1
ATOM 1658 N N . ARG A 1 219 ? 23.234 -8.961 -23.866 1.00 84.50 219 ARG A N 1
ATOM 1659 C CA . ARG A 1 219 ? 24.579 -9.545 -23.847 1.00 84.50 219 ARG A CA 1
ATOM 1660 C C . ARG A 1 219 ? 25.292 -9.389 -22.502 1.00 84.50 219 ARG A C 1
ATOM 1662 O O . ARG A 1 219 ? 26.292 -10.063 -22.273 1.00 84.50 219 ARG A O 1
ATOM 1669 N N . VAL A 1 220 ? 24.833 -8.475 -21.645 1.00 85.62 220 VAL A N 1
ATOM 1670 C CA . VAL A 1 220 ? 25.468 -8.154 -20.352 1.00 85.62 220 VAL A CA 1
ATOM 1671 C C . VAL A 1 220 ? 24.485 -8.043 -19.191 1.00 85.62 220 VAL A C 1
ATOM 1673 O O . VAL A 1 220 ? 24.922 -7.997 -18.042 1.00 85.62 220 VAL A O 1
ATOM 1676 N N . VAL A 1 221 ? 23.176 -8.019 -19.460 1.00 85.94 221 VAL A N 1
ATOM 1677 C CA . VAL A 1 221 ? 22.136 -8.021 -18.427 1.00 85.94 221 VAL A CA 1
ATOM 1678 C C . VAL A 1 221 ? 21.039 -9.048 -18.735 1.00 85.94 221 VAL A C 1
ATOM 1680 O O . VAL A 1 221 ? 20.711 -9.251 -19.903 1.00 85.94 221 VAL A O 1
ATOM 1683 N N . PRO A 1 222 ? 20.434 -9.686 -17.713 1.00 86.12 222 PRO A N 1
ATOM 1684 C CA . PRO A 1 222 ? 19.238 -10.506 -17.899 1.00 86.12 222 PRO A CA 1
ATOM 1685 C C . PRO A 1 222 ? 18.091 -9.697 -18.517 1.00 86.12 222 PRO A C 1
ATOM 1687 O O . PRO A 1 222 ? 17.883 -8.543 -18.140 1.00 86.12 222 PRO A O 1
ATOM 1690 N N . THR A 1 223 ? 17.321 -10.303 -19.423 1.00 83.75 223 THR A N 1
ATOM 1691 C CA . THR A 1 223 ? 16.182 -9.650 -20.085 1.00 83.75 223 THR A CA 1
ATOM 1692 C C . THR A 1 223 ? 14.843 -10.270 -19.706 1.00 83.75 223 THR A C 1
ATOM 1694 O O . THR A 1 223 ? 14.732 -11.460 -19.414 1.00 83.75 223 THR A O 1
ATOM 1697 N N . ALA A 1 224 ? 13.812 -9.428 -19.700 1.00 85.62 224 ALA A N 1
ATOM 1698 C CA . ALA A 1 224 ? 12.409 -9.780 -19.519 1.00 85.62 224 ALA A CA 1
ATOM 1699 C C . ALA A 1 224 ? 11.536 -8.683 -20.158 1.00 85.62 224 ALA A C 1
ATOM 1701 O O . ALA A 1 224 ? 12.040 -7.616 -20.504 1.00 85.62 224 ALA A O 1
ATOM 1702 N N . ASN A 1 225 ? 10.226 -8.919 -20.279 1.00 88.19 225 ASN A N 1
ATOM 1703 C CA . ASN A 1 225 ? 9.263 -7.916 -20.763 1.00 88.19 225 ASN A CA 1
ATOM 1704 C C . ASN A 1 225 ? 9.091 -6.698 -19.832 1.00 88.19 225 ASN A C 1
ATOM 1706 O O . ASN A 1 225 ? 8.438 -5.740 -20.222 1.00 88.19 225 ASN A O 1
ATOM 1710 N N . GLU A 1 226 ? 9.641 -6.742 -18.619 1.00 88.12 226 GLU A N 1
ATOM 1711 C CA . GLU A 1 226 ? 9.524 -5.713 -17.584 1.00 88.12 226 GLU A CA 1
ATOM 1712 C C . GLU A 1 226 ? 10.891 -5.523 -16.916 1.00 88.12 226 GLU A C 1
ATOM 1714 O O . GLU A 1 226 ? 11.569 -6.509 -16.593 1.00 88.12 226 GLU A O 1
ATOM 1719 N N . ASN A 1 227 ? 11.287 -4.272 -16.667 1.00 88.44 227 ASN A N 1
ATOM 1720 C CA . ASN A 1 227 ? 12.467 -3.981 -15.862 1.00 88.44 227 ASN A CA 1
ATOM 1721 C C . ASN A 1 227 ? 12.127 -4.038 -14.367 1.00 88.44 227 ASN A C 1
ATOM 1723 O O . ASN A 1 227 ? 11.463 -3.149 -13.839 1.00 88.44 227 ASN A O 1
ATOM 1727 N N . ARG A 1 228 ? 12.635 -5.055 -13.668 1.00 90.25 228 ARG A N 1
ATOM 1728 C CA . ARG A 1 228 ? 12.389 -5.244 -12.234 1.00 90.25 228 ARG A CA 1
ATOM 1729 C C . ARG A 1 228 ? 13.632 -5.739 -11.499 1.00 90.25 228 ARG A C 1
ATOM 1731 O O . ARG A 1 228 ? 14.312 -6.652 -11.978 1.00 90.25 228 ARG A O 1
ATOM 1738 N N . PRO A 1 229 ? 13.913 -5.217 -10.295 1.00 91.06 229 PRO A N 1
ATOM 1739 C CA . PRO A 1 229 ? 14.821 -5.880 -9.375 1.00 91.06 229 PRO A CA 1
ATOM 1740 C C . PRO A 1 229 ? 14.296 -7.273 -9.004 1.00 91.06 229 PRO A C 1
ATOM 1742 O O . PRO A 1 229 ? 13.096 -7.564 -9.086 1.00 91.06 229 PRO A O 1
ATOM 1745 N N . ARG A 1 230 ? 15.193 -8.134 -8.516 1.00 94.38 230 ARG A N 1
ATOM 1746 C CA . ARG A 1 230 ? 14.778 -9.365 -7.835 1.00 94.38 230 ARG A CA 1
ATOM 1747 C C . ARG A 1 230 ? 13.829 -9.016 -6.687 1.00 94.38 230 ARG A C 1
ATOM 1749 O O . ARG A 1 230 ? 14.157 -8.176 -5.856 1.00 94.38 230 ARG A O 1
ATOM 1756 N N . ASN A 1 231 ? 12.688 -9.690 -6.625 1.00 95.19 231 ASN A N 1
ATOM 1757 C CA . ASN A 1 231 ? 11.654 -9.440 -5.627 1.00 95.19 231 ASN A CA 1
ATOM 1758 C C . ASN A 1 231 ? 10.991 -10.751 -5.174 1.00 95.19 231 ASN A C 1
ATOM 1760 O O . ASN A 1 231 ? 11.172 -11.796 -5.800 1.00 95.19 231 ASN A O 1
ATOM 1764 N N . ILE A 1 232 ? 10.260 -10.679 -4.061 1.00 96.56 232 ILE A N 1
ATOM 1765 C CA . ILE A 1 232 ? 9.377 -11.736 -3.558 1.00 96.56 232 ILE A CA 1
ATOM 1766 C C . ILE A 1 232 ? 7.986 -11.120 -3.440 1.00 96.56 232 ILE A C 1
ATOM 1768 O O . ILE A 1 232 ? 7.840 -10.044 -2.859 1.00 96.56 232 ILE A O 1
ATOM 1772 N N . ALA A 1 233 ? 6.976 -11.798 -3.977 1.00 97.31 233 ALA A N 1
ATOM 1773 C CA . ALA A 1 233 ? 5.601 -11.323 -3.937 1.00 97.31 233 ALA A CA 1
ATOM 1774 C C . ALA A 1 233 ? 4.967 -11.563 -2.557 1.00 97.31 233 ALA A C 1
ATOM 1776 O O . ALA A 1 233 ? 5.010 -12.672 -2.028 1.00 97.31 233 ALA A O 1
ATOM 1777 N N . PHE A 1 234 ? 4.343 -10.521 -2.009 1.00 98.06 234 PHE A N 1
ATOM 1778 C CA . PHE A 1 234 ? 3.501 -10.567 -0.813 1.00 98.06 234 PHE A CA 1
ATOM 1779 C C . PHE A 1 234 ? 2.103 -10.059 -1.175 1.00 98.06 234 PHE A C 1
ATOM 1781 O O . PHE A 1 234 ? 1.948 -9.240 -2.083 1.00 98.06 234 PHE A O 1
ATOM 1788 N N . LEU A 1 235 ? 1.080 -10.515 -0.454 1.00 98.12 235 LEU A N 1
ATOM 1789 C CA . LEU A 1 235 ? -0.261 -9.954 -0.571 1.00 98.12 235 LEU A CA 1
ATOM 1790 C C . LEU A 1 235 ? -0.300 -8.616 0.172 1.00 98.12 235 LEU A C 1
ATOM 1792 O O . LEU A 1 235 ? -0.075 -8.584 1.377 1.00 98.12 235 LEU A O 1
ATOM 1796 N N . TYR A 1 236 ? -0.609 -7.511 -0.501 1.00 98.12 236 TYR A N 1
ATOM 1797 C CA . TYR A 1 236 ? -0.825 -6.249 0.204 1.00 98.12 236 TYR A CA 1
ATOM 1798 C C . TYR A 1 236 ? -2.221 -6.203 0.822 1.00 98.12 236 TYR A C 1
ATOM 1800 O O . TYR A 1 236 ? -3.226 -6.363 0.124 1.00 98.12 236 TYR A O 1
ATOM 1808 N N . ILE A 1 237 ? -2.273 -5.965 2.132 1.00 97.56 237 ILE A N 1
ATOM 1809 C CA . ILE A 1 237 ? -3.513 -5.828 2.901 1.00 97.56 237 ILE A CA 1
ATOM 1810 C C . ILE A 1 237 ? -3.516 -4.530 3.710 1.00 97.56 237 ILE A C 1
ATOM 1812 O O . ILE A 1 237 ? -2.463 -3.986 4.029 1.00 97.56 237 ILE A O 1
ATOM 1816 N N . VAL A 1 238 ? -4.696 -4.060 4.099 1.00 96.12 238 VAL A N 1
ATOM 1817 C CA . VAL A 1 238 ? -4.890 -2.972 5.067 1.00 96.12 238 VAL A CA 1
ATOM 1818 C C . VAL A 1 238 ? -5.770 -3.458 6.206 1.00 96.12 238 VAL A C 1
ATOM 1820 O O . VAL A 1 238 ? -6.676 -4.266 5.999 1.00 96.12 238 VAL A O 1
ATOM 1823 N N . ARG A 1 239 ? -5.540 -2.941 7.414 1.00 91.69 239 ARG A N 1
ATOM 1824 C CA . ARG A 1 239 ? -6.520 -3.075 8.500 1.00 91.69 239 ARG A CA 1
ATOM 1825 C C . ARG A 1 239 ? -7.829 -2.402 8.086 1.00 91.69 239 ARG A C 1
ATOM 1827 O O . ARG A 1 239 ? -7.794 -1.296 7.549 1.00 91.69 239 ARG A O 1
ATOM 1834 N N . ALA A 1 240 ? -8.959 -3.049 8.350 1.00 82.75 240 ALA A N 1
ATOM 1835 C CA . ALA A 1 240 ? -10.281 -2.507 8.046 1.00 82.75 240 ALA A CA 1
ATOM 1836 C C . ALA A 1 240 ? -10.819 -1.596 9.170 1.00 82.75 240 ALA A C 1
ATOM 1838 O O . ALA A 1 240 ? -11.550 -0.644 8.897 1.00 82.75 240 ALA A O 1
ATOM 1839 N N . ALA A 1 241 ? -10.427 -1.865 10.420 1.00 72.75 241 ALA A N 1
ATOM 1840 C CA . ALA A 1 241 ? -10.767 -1.101 11.620 1.00 72.75 241 ALA A CA 1
ATOM 1841 C C . ALA A 1 241 ? -9.644 -1.189 12.663 1.00 72.75 241 ALA A C 1
ATOM 1843 O O . ALA A 1 241 ? -8.834 -2.151 12.624 1.00 72.75 241 ALA A O 1
#

pLDDT: mean 75.45, std 17.65, range [26.52, 98.12]

InterPro domains:
  IPR011083 Phage tail collar domain [PF07484] (101-148)
  IPR037053 Phage tail collar domain superfamily [G3DSA:3.90.1340.10] (96-149)
  IPR051934 Bacteriophage Tail Fiber Structural Protein [PTHR35191] (78-189)

Sequence (241 aa):
MDLSVNKNRPLGFFYTDPNSAGQPSGASGYGGGIFFGRDPAASAKMLYSPDWSTKLYIRTPTGKDSMSPWHEFYSTANTVIDRNGNLKLINSNELSDYPVGAPIPWPQATAPSGFLVCNGQTFNKTTYPILAKAYPTGILPDLRGEFIRGVDYGRGIDANRTVLSAQGDAIRNITGEFAAVTTNVANRSGAFYHVANAQKFATHYDGSTPNVVGFDASRVVPTANENRPRNIAFLYIVRAA

Organism: NCBI:txid2027290

Radius of gyration: 36.58 Å; Cα contacts (8 Å, |Δi|>4): 348; chains: 1; bounding box: 66×43×110 Å

Solvent-accessible surface area (backbone atoms only — not comparable to full-atom values): 15386 Å² total; per-residue (Å²): 132,88,77,78,69,50,85,74,54,46,72,51,78,49,78,51,70,60,87,52,89,86,65,69,92,74,54,57,80,61,32,50,36,42,42,54,43,59,40,90,63,46,21,36,39,41,36,47,47,30,61,81,49,80,32,32,35,37,33,41,49,75,41,77,85,33,63,50,71,80,39,81,77,40,32,87,86,49,39,45,69,41,100,85,72,48,84,40,55,63,85,53,80,74,78,54,100,65,64,52,48,48,81,39,81,32,93,49,99,64,75,58,92,65,43,43,63,30,68,49,45,73,56,61,45,85,85,21,53,62,25,28,68,66,30,75,84,30,45,42,61,62,49,80,95,58,83,92,73,85,65,35,88,83,72,67,85,44,68,88,56,57,85,93,64,86,78,82,89,79,78,78,88,86,83,86,86,79,85,78,88,52,44,64,77,80,88,65,62,69,34,36,41,85,71,46,76,42,83,77,62,97,82,63,91,76,85,66,57,35,61,38,74,42,81,41,61,66,70,72,41,92,81,68,101,62,95,72,77,94,82,81,93,54,41,44,28,22,39,38,98